Protein AF-G5GIZ6-F1 (afdb_monomer)

Sequence (344 aa):
MLSVISASVLISGCTAADKNTAPHDESGKSAYSRSNQSTQSDQSVSVSEGSSGLPESKSETGAYNKDKGTLKSLTYSNLLDTESQEEVKAALVDSGIDENAIKKFFDSVNYFNSNVDTESLVQKGFISSEKLSPEYDQIAIQQKWAEKNPDFIGCNCRITTFTLLKDLIKIKNSSSDGNSDTESDFLTFDISAVKNAPESLFDDEQMKFFKSVFDEMPTTKSMDTDVHVEAFKKEWRKRGVSFDESSKARMISVVFNSDLDDKQTLFIGHVGVLVPGKDNKLLFIEKLAFQEPYQVLKFDDKSQVAEYLMYKYDVEWDQKTAHPFIMDNDSLIEGYGIYNLNKN

InterPro domains:
  IPR025389 Domain of unknown function DUF4300 [PF14133] (75-333)

Mean predicted aligned error: 11.87 Å

Structure (mmCIF, N/CA/C/O backbone):
data_AF-G5GIZ6-F1
#
_entry.id   AF-G5GIZ6-F1
#
loop_
_atom_site.group_PDB
_atom_site.id
_atom_site.type_symbol
_atom_site.label_atom_id
_atom_site.label_alt_id
_atom_site.label_comp_id
_atom_site.label_asym_id
_atom_site.label_entity_id
_atom_site.label_seq_id
_atom_site.pdbx_PDB_ins_code
_atom_site.Cartn_x
_atom_site.Cartn_y
_atom_site.Cartn_z
_atom_site.occupancy
_atom_site.B_iso_or_equiv
_atom_site.auth_seq_id
_atom_site.auth_comp_id
_atom_site.auth_asym_id
_atom_site.auth_atom_id
_atom_site.pdbx_PDB_model_num
ATOM 1 N N . MET A 1 1 ? -15.012 29.244 -19.550 1.00 36.19 1 MET A N 1
ATOM 2 C CA . MET A 1 1 ? -14.979 28.485 -18.285 1.00 36.19 1 MET A CA 1
ATOM 3 C C . MET A 1 1 ? -13.798 27.543 -18.392 1.00 36.19 1 MET A C 1
ATOM 5 O O . MET A 1 1 ? -13.901 26.547 -19.091 1.00 36.19 1 MET A O 1
ATOM 9 N N . LEU A 1 2 ? -12.644 27.975 -17.880 1.00 25.39 2 LEU A N 1
ATOM 10 C CA . LEU A 1 2 ? -11.387 27.231 -17.955 1.00 25.39 2 LEU A CA 1
ATOM 11 C C . LEU A 1 2 ? -11.294 26.277 -16.761 1.00 25.39 2 LEU A C 1
ATOM 13 O O . LEU A 1 2 ? -11.516 26.696 -15.628 1.00 25.39 2 LEU A O 1
ATOM 17 N N . SER A 1 3 ? -10.953 25.026 -17.057 1.00 25.30 3 SER A N 1
ATOM 18 C CA . SER A 1 3 ? -10.531 24.010 -16.099 1.00 25.30 3 SER A CA 1
ATOM 19 C C . SER A 1 3 ? -9.039 24.198 -15.816 1.00 25.30 3 SER A C 1
ATOM 21 O O . SER A 1 3 ? -8.254 24.336 -16.754 1.00 25.30 3 SER A O 1
ATOM 23 N N . VAL A 1 4 ? -8.658 24.237 -14.541 1.00 27.02 4 VAL A N 1
ATOM 24 C CA . VAL A 1 4 ? -7.266 24.200 -14.079 1.00 27.02 4 VAL A CA 1
ATOM 25 C C . VAL A 1 4 ? -7.227 23.186 -12.944 1.00 27.02 4 VAL A C 1
ATOM 27 O O . VAL A 1 4 ? -7.733 23.463 -11.862 1.00 27.02 4 VAL A O 1
ATOM 30 N N . ILE A 1 5 ? -6.639 22.018 -13.189 1.00 31.88 5 ILE A N 1
ATOM 31 C CA . ILE A 1 5 ? -6.116 21.153 -12.130 1.00 31.88 5 ILE A CA 1
ATOM 32 C C . ILE A 1 5 ? -4.679 20.858 -12.540 1.00 31.88 5 ILE A C 1
ATOM 34 O O . ILE A 1 5 ? -4.414 20.059 -13.431 1.00 31.88 5 ILE A O 1
ATOM 38 N N . SER A 1 6 ? -3.770 21.626 -11.948 1.00 26.62 6 SER A N 1
ATOM 39 C CA . SER A 1 6 ? -2.334 21.412 -12.038 1.00 26.62 6 SER A CA 1
ATOM 40 C C . SER A 1 6 ? -1.971 20.343 -11.016 1.00 26.62 6 SER A C 1
ATOM 42 O O . SER A 1 6 ? -2.322 20.481 -9.844 1.00 26.62 6 SER A O 1
ATOM 44 N N . ALA A 1 7 ? -1.233 19.319 -11.438 1.00 30.75 7 ALA A N 1
ATOM 45 C CA . ALA A 1 7 ? -0.437 18.524 -10.519 1.00 30.75 7 ALA A CA 1
ATOM 46 C C . ALA A 1 7 ? 0.497 19.485 -9.764 1.00 30.75 7 ALA A C 1
ATOM 48 O O . ALA A 1 7 ? 1.236 20.262 -10.374 1.00 30.75 7 ALA A O 1
ATOM 49 N N . SER A 1 8 ? 0.401 19.511 -8.438 1.00 27.48 8 SER A N 1
ATOM 50 C CA . SER A 1 8 ? 1.327 20.238 -7.575 1.00 27.48 8 SER A CA 1
ATOM 51 C C . SER A 1 8 ? 2.031 19.228 -6.689 1.00 27.48 8 SER A C 1
ATOM 53 O O . SER A 1 8 ? 1.510 18.800 -5.664 1.00 27.48 8 SER A O 1
ATOM 55 N N . VAL A 1 9 ? 3.242 18.869 -7.109 1.00 30.84 9 VAL A N 1
ATOM 56 C CA . VAL A 1 9 ? 4.303 18.434 -6.204 1.00 30.84 9 VAL A CA 1
ATOM 57 C C . VAL A 1 9 ? 4.567 19.616 -5.268 1.00 30.84 9 VAL A C 1
ATOM 59 O O . VAL A 1 9 ? 5.043 20.666 -5.699 1.00 30.84 9 VAL A O 1
ATOM 62 N N . LEU A 1 10 ? 4.168 19.494 -4.003 1.00 28.28 10 LEU A N 1
ATOM 63 C CA . LEU A 1 10 ? 4.407 20.526 -2.998 1.00 28.28 10 LEU A CA 1
ATOM 64 C C . LEU A 1 10 ? 5.875 20.484 -2.559 1.00 28.28 10 LEU A C 1
ATOM 66 O O . LEU A 1 10 ? 6.289 19.602 -1.813 1.00 28.28 10 LEU A O 1
ATOM 70 N N . ILE A 1 11 ? 6.638 21.485 -2.998 1.00 33.31 11 ILE A N 1
ATOM 71 C CA . ILE A 1 11 ? 7.870 21.930 -2.346 1.00 33.31 11 ILE A CA 1
ATOM 72 C C . ILE A 1 11 ? 7.472 23.013 -1.339 1.00 33.31 11 ILE A C 1
ATOM 74 O O . ILE A 1 11 ? 6.945 24.057 -1.716 1.00 33.31 11 ILE A O 1
ATOM 78 N N . SER A 1 12 ? 7.737 22.779 -0.060 1.00 28.09 12 SER A N 1
ATOM 79 C CA . SER A 1 12 ? 7.710 23.789 1.002 1.00 28.09 12 SER A CA 1
ATOM 80 C C . SER A 1 12 ? 8.624 23.257 2.107 1.00 28.09 12 SER A C 1
ATOM 82 O O . SER A 1 12 ? 8.485 22.104 2.488 1.00 28.09 12 SER A O 1
ATOM 84 N N . GLY A 1 13 ? 9.623 23.935 2.654 1.00 24.00 13 GLY A N 1
ATOM 85 C CA . GLY A 1 13 ? 10.133 25.290 2.522 1.00 24.00 13 GLY A CA 1
ATOM 86 C C . GLY A 1 13 ? 11.091 25.452 3.706 1.00 24.00 13 GLY A C 1
ATOM 87 O O . GLY A 1 13 ? 10.643 25.521 4.845 1.00 24.00 13 GLY A O 1
ATOM 88 N N . CYS A 1 14 ? 12.406 25.431 3.471 1.00 23.98 14 CYS A N 1
ATOM 89 C CA . CYS A 1 14 ? 13.395 25.627 4.534 1.00 23.98 14 CYS A CA 1
ATOM 90 C C . CYS A 1 14 ? 13.482 27.113 4.897 1.00 23.98 14 CYS A C 1
ATOM 92 O O . CYS A 1 14 ? 13.891 27.939 4.082 1.00 23.98 14 CYS A O 1
ATOM 94 N N . THR A 1 15 ? 13.154 27.451 6.141 1.00 24.89 15 THR A N 1
ATOM 95 C CA . THR A 1 15 ? 13.516 28.730 6.756 1.00 24.89 15 THR A CA 1
ATOM 96 C C . THR A 1 15 ? 15.018 28.753 7.036 1.00 24.89 15 THR A C 1
ATOM 98 O O . THR A 1 15 ? 15.511 27.934 7.811 1.00 24.89 15 THR A O 1
ATOM 101 N N . ALA A 1 16 ? 15.740 29.707 6.449 1.00 26.75 16 ALA A N 1
ATOM 102 C CA . ALA A 1 16 ? 17.117 30.018 6.816 1.00 26.75 16 ALA A CA 1
ATOM 103 C C . ALA A 1 16 ? 17.205 31.441 7.377 1.00 26.75 16 ALA A C 1
ATOM 105 O O . ALA A 1 16 ? 16.563 32.370 6.892 1.00 26.75 16 ALA A O 1
ATOM 106 N N . ALA A 1 17 ? 17.986 31.545 8.445 1.00 26.50 17 ALA A N 1
ATOM 107 C CA . ALA A 1 17 ? 18.122 32.679 9.334 1.00 26.50 17 ALA A CA 1
ATOM 108 C C . ALA A 1 17 ? 18.676 33.949 8.670 1.00 26.50 17 ALA A C 1
ATOM 110 O O . ALA A 1 17 ? 19.610 33.906 7.870 1.00 26.50 17 ALA A O 1
ATOM 111 N N . ASP A 1 18 ? 18.157 35.085 9.137 1.00 24.28 18 ASP A N 1
ATOM 112 C CA . ASP A 1 18 ? 18.761 36.406 9.010 1.00 24.28 18 ASP A CA 1
ATOM 113 C C . ASP A 1 18 ? 20.205 36.417 9.523 1.00 24.28 18 ASP A C 1
ATOM 115 O O . ASP A 1 18 ? 20.472 36.026 10.664 1.00 24.28 18 ASP A O 1
ATOM 119 N N . LYS A 1 19 ? 21.114 36.972 8.710 1.00 27.00 19 LYS A N 1
ATOM 120 C CA . LYS A 1 19 ? 22.182 37.879 9.154 1.00 27.00 19 LYS A CA 1
ATOM 121 C C . LYS A 1 19 ? 22.876 38.558 7.966 1.00 27.00 19 LYS A C 1
ATOM 123 O O . LYS A 1 19 ? 23.462 37.904 7.114 1.00 27.00 19 LYS A O 1
ATOM 128 N N . ASN A 1 20 ? 22.924 39.885 8.080 1.00 25.59 20 ASN A N 1
ATOM 129 C CA . ASN A 1 20 ? 23.962 40.807 7.611 1.00 25.59 20 ASN A CA 1
ATOM 130 C C . ASN A 1 20 ? 23.937 41.388 6.179 1.00 25.59 20 ASN A C 1
ATOM 132 O O . ASN A 1 20 ? 24.385 40.790 5.211 1.00 25.59 20 ASN A O 1
ATOM 136 N N . THR A 1 21 ? 23.567 42.679 6.165 1.00 27.44 21 THR A N 1
ATOM 137 C CA . THR A 1 21 ? 24.324 43.830 5.622 1.00 27.44 21 THR A CA 1
ATOM 138 C C . THR A 1 21 ? 24.684 43.852 4.133 1.00 27.44 21 THR A C 1
ATOM 140 O O . THR A 1 21 ? 25.624 43.202 3.690 1.00 27.44 21 THR A O 1
ATOM 143 N N . ALA A 1 22 ? 24.017 44.763 3.414 1.00 25.16 22 ALA A N 1
ATOM 144 C CA . ALA A 1 22 ? 24.500 45.408 2.187 1.00 25.16 22 ALA A CA 1
ATOM 145 C C . ALA A 1 22 ? 25.825 46.182 2.447 1.00 25.16 22 ALA A C 1
ATOM 147 O O . ALA A 1 22 ? 26.101 46.496 3.612 1.00 25.16 22 ALA A O 1
ATOM 148 N N . PRO A 1 23 ? 26.634 46.525 1.417 1.00 34.78 23 PRO A N 1
ATOM 149 C CA . PRO A 1 23 ? 26.251 47.574 0.457 1.00 34.78 23 PRO A CA 1
ATOM 150 C C . PRO A 1 23 ? 26.696 47.374 -1.017 1.00 34.78 23 PRO A C 1
ATOM 152 O O . PRO A 1 23 ? 27.590 46.591 -1.309 1.00 34.78 23 PRO A O 1
ATOM 155 N N . HIS A 1 24 ? 26.026 48.137 -1.898 1.00 25.45 24 HIS A N 1
ATOM 156 C CA . HIS A 1 24 ? 26.486 48.837 -3.120 1.00 25.45 24 HIS A CA 1
ATOM 157 C C . HIS A 1 24 ? 27.660 48.266 -3.952 1.00 25.45 24 HIS A C 1
ATOM 159 O O . HIS A 1 24 ? 28.761 48.134 -3.435 1.00 25.45 24 HIS A O 1
ATOM 165 N N . ASP A 1 25 ? 27.506 48.125 -5.281 1.00 26.92 25 ASP A N 1
ATOM 166 C CA . ASP A 1 25 ? 27.729 49.247 -6.221 1.00 26.92 25 ASP A CA 1
ATOM 167 C C . ASP A 1 25 ? 27.396 48.922 -7.701 1.00 26.92 25 ASP A C 1
ATOM 169 O O . ASP A 1 25 ? 27.206 47.772 -8.093 1.00 26.92 25 ASP A O 1
ATOM 173 N N . GLU A 1 26 ? 27.292 49.991 -8.492 1.00 25.72 26 GLU A N 1
ATOM 174 C CA . GLU A 1 26 ? 26.813 50.134 -9.874 1.00 25.72 26 GLU A CA 1
ATOM 175 C C . GLU A 1 26 ? 27.686 49.546 -11.009 1.00 25.72 26 GLU A C 1
ATOM 177 O O . GLU A 1 26 ? 28.914 49.590 -10.984 1.00 25.72 26 GLU A O 1
ATOM 182 N N . SER A 1 27 ? 27.029 49.120 -12.100 1.00 27.97 27 SER A N 1
ATOM 183 C CA . SER A 1 27 ? 27.315 49.437 -13.528 1.00 27.97 27 SER A CA 1
ATOM 184 C C . SER A 1 27 ? 26.548 48.433 -14.416 1.00 27.97 27 SER A C 1
ATOM 186 O O . SER A 1 27 ? 26.490 47.253 -14.117 1.00 27.97 27 SER A O 1
ATOM 188 N N . GLY A 1 28 ? 25.861 48.749 -15.514 1.00 24.12 28 GLY A N 1
ATOM 189 C CA . GLY A 1 28 ? 25.836 49.942 -16.344 1.00 24.12 28 GLY A CA 1
ATOM 190 C C . GLY A 1 28 ? 26.072 49.577 -17.821 1.00 24.12 28 GLY A C 1
ATOM 191 O O . GLY A 1 28 ? 27.204 49.660 -18.275 1.00 24.12 28 GLY A O 1
ATOM 192 N N . LYS A 1 29 ? 24.971 49.321 -18.557 1.00 27.69 29 LYS A N 1
ATOM 193 C CA . LYS A 1 29 ? 24.740 49.512 -20.019 1.00 27.69 29 LYS A CA 1
ATOM 194 C C . LYS A 1 29 ? 25.009 48.387 -21.055 1.00 27.69 29 LYS A C 1
ATOM 196 O O . LYS A 1 29 ? 26.136 47.960 -21.247 1.00 27.69 29 LYS A O 1
ATOM 201 N N . SER A 1 30 ? 23.971 48.223 -21.909 1.00 25.66 30 SER A N 1
ATOM 202 C CA . SER A 1 30 ? 23.989 48.144 -23.399 1.00 25.66 30 SER A CA 1
ATOM 203 C C . SER A 1 30 ? 24.317 46.768 -24.030 1.00 25.66 30 SER A C 1
ATOM 205 O O . SER A 1 30 ? 25.232 46.110 -23.577 1.00 25.66 30 SER A O 1
ATOM 207 N N . ALA A 1 31 ? 23.665 46.238 -25.081 1.00 25.83 31 ALA A N 1
ATOM 208 C CA . ALA A 1 31 ? 22.852 46.820 -26.157 1.00 25.83 31 ALA A CA 1
ATOM 209 C C . ALA A 1 31 ? 21.877 45.793 -26.787 1.00 25.83 31 ALA A C 1
ATOM 211 O O . ALA A 1 31 ? 22.175 44.606 -26.878 1.00 25.83 31 ALA A O 1
ATOM 212 N N . TYR A 1 32 ? 20.769 46.296 -27.337 1.00 22.22 32 TYR A N 1
ATOM 213 C CA . TYR A 1 32 ? 19.947 45.665 -28.379 1.00 22.22 32 TYR A CA 1
ATOM 214 C C . TYR A 1 32 ? 20.576 45.906 -29.769 1.00 22.22 32 TYR A C 1
ATOM 216 O O . TYR A 1 32 ? 21.002 47.029 -30.034 1.00 22.22 32 TYR A O 1
ATOM 224 N N . SER A 1 33 ? 20.529 44.933 -30.696 1.00 25.52 33 SER A N 1
ATOM 225 C CA . SER A 1 33 ? 19.849 45.062 -32.013 1.00 25.52 33 SER A CA 1
ATOM 226 C C . SER A 1 33 ? 20.261 44.034 -33.096 1.00 25.52 33 SER A C 1
ATOM 228 O O . SER A 1 33 ? 21.429 43.863 -33.408 1.00 25.52 33 SER A O 1
ATOM 230 N N . ARG A 1 34 ? 19.208 43.462 -33.716 1.00 25.75 34 ARG A N 1
ATOM 231 C CA . ARG A 1 34 ? 18.966 43.140 -35.148 1.00 25.75 34 ARG A CA 1
ATOM 232 C C . ARG A 1 34 ? 19.935 42.234 -35.935 1.00 25.75 34 ARG A C 1
ATOM 234 O O . ARG A 1 34 ? 21.039 42.633 -36.273 1.00 25.75 34 ARG A O 1
ATOM 241 N N . SER A 1 35 ? 19.374 41.193 -36.563 1.00 26.83 35 SER A N 1
ATOM 242 C CA . SER A 1 35 ? 18.901 41.273 -37.966 1.00 26.83 35 SER A CA 1
ATOM 243 C C . SER A 1 35 ? 18.177 39.996 -38.432 1.00 26.83 35 SER A C 1
ATOM 245 O O . SER A 1 35 ? 18.582 38.882 -38.128 1.00 26.83 35 SER A O 1
ATOM 247 N N . ASN A 1 36 ? 17.082 40.207 -39.171 1.00 25.48 36 ASN A N 1
ATOM 248 C CA . ASN A 1 36 ? 16.382 39.231 -40.010 1.00 25.48 36 ASN A CA 1
ATOM 249 C C . ASN A 1 36 ? 17.088 39.128 -41.367 1.00 25.48 36 ASN A C 1
ATOM 251 O O . ASN A 1 36 ? 17.469 40.165 -41.911 1.00 25.48 36 ASN A O 1
ATOM 255 N N . GLN A 1 37 ? 17.057 37.950 -41.996 1.00 26.20 37 GLN A N 1
ATOM 256 C CA . GLN A 1 37 ? 16.795 37.874 -43.435 1.00 26.20 37 GLN A CA 1
ATOM 257 C C . GLN A 1 37 ? 16.175 36.531 -43.843 1.00 26.20 37 GLN A C 1
ATOM 259 O O . GLN A 1 37 ? 16.648 35.455 -43.496 1.00 26.20 37 GLN A O 1
ATOM 264 N N . SER A 1 38 ? 15.071 36.662 -44.570 1.00 25.34 38 SER A N 1
ATOM 265 C CA . SER A 1 38 ? 14.236 35.656 -45.220 1.00 25.34 38 SER A CA 1
ATOM 266 C C . SER A 1 38 ? 14.829 35.153 -46.536 1.00 25.34 38 SER A C 1
ATOM 268 O O . SER A 1 38 ? 15.451 35.939 -47.244 1.00 25.34 38 SER A O 1
ATOM 270 N N . THR A 1 39 ? 14.463 33.943 -46.966 1.00 25.56 39 THR A N 1
ATOM 271 C CA . THR A 1 39 ? 14.084 33.665 -48.369 1.00 25.56 39 THR A CA 1
ATOM 272 C C . THR A 1 39 ? 13.155 32.446 -48.448 1.00 25.56 39 THR A C 1
ATOM 274 O O . THR A 1 39 ? 13.439 31.396 -47.883 1.00 25.56 39 THR A O 1
ATOM 277 N N . GLN A 1 40 ? 12.018 32.631 -49.127 1.00 26.69 40 GLN A N 1
ATOM 278 C CA . GLN A 1 40 ? 11.061 31.609 -49.562 1.00 26.69 40 GLN A CA 1
ATOM 279 C C . GLN A 1 40 ? 11.472 31.036 -50.929 1.00 26.69 40 GLN A C 1
ATOM 281 O O . GLN A 1 40 ? 11.979 31.779 -51.770 1.00 26.69 40 GLN A O 1
ATOM 286 N N . SER A 1 41 ? 11.103 29.781 -51.202 1.00 25.89 41 SER A N 1
ATOM 287 C CA . SER A 1 41 ? 10.668 29.350 -52.539 1.00 25.89 41 SER A CA 1
ATOM 288 C C . SER A 1 41 ? 9.692 28.173 -52.429 1.00 25.89 41 SER A C 1
ATOM 290 O O . SER A 1 41 ? 10.034 27.136 -51.862 1.00 25.89 41 SER A O 1
ATOM 292 N N . ASP A 1 42 ? 8.492 28.368 -52.977 1.00 26.55 42 ASP A N 1
ATOM 293 C CA . ASP A 1 42 ? 7.432 27.376 -53.187 1.00 26.55 42 ASP A CA 1
ATOM 294 C C . ASP A 1 42 ? 7.853 26.239 -54.129 1.00 26.55 42 ASP A C 1
ATOM 296 O O . ASP A 1 42 ? 8.551 26.484 -55.113 1.00 26.55 42 ASP A O 1
ATOM 300 N N . GLN A 1 43 ? 7.295 25.040 -53.920 1.00 26.30 43 GLN A N 1
ATOM 301 C CA . GLN A 1 43 ? 6.648 24.277 -54.997 1.00 26.30 43 GLN A CA 1
ATOM 302 C C . GLN A 1 43 ? 5.760 23.149 -54.450 1.00 26.30 43 GLN A C 1
ATOM 304 O O . GLN A 1 43 ? 6.162 22.344 -53.615 1.00 26.30 43 GLN A O 1
ATOM 309 N N . SER A 1 44 ? 4.532 23.110 -54.961 1.00 25.36 44 SER A N 1
ATOM 310 C CA . SER A 1 44 ? 3.504 22.102 -54.736 1.00 25.36 44 SER A CA 1
ATOM 311 C C . SER A 1 44 ? 3.653 20.928 -55.710 1.00 25.36 44 SER A C 1
ATOM 313 O O . SER A 1 44 ? 3.778 21.131 -56.915 1.00 25.36 44 SER A O 1
ATOM 315 N N . VAL A 1 45 ? 3.551 19.694 -55.207 1.00 25.39 45 VAL A N 1
ATOM 316 C CA . VAL A 1 45 ? 3.233 18.500 -56.007 1.00 25.39 45 VAL A CA 1
ATOM 317 C C . VAL A 1 45 ? 2.314 17.602 -55.181 1.00 25.39 45 VAL A C 1
ATOM 319 O O . VAL A 1 45 ? 2.596 17.296 -54.027 1.00 25.39 45 VAL A O 1
ATOM 322 N N . SER A 1 46 ? 1.200 17.199 -55.786 1.00 27.72 46 SER A N 1
ATOM 323 C CA . SER A 1 46 ? 0.264 16.195 -55.284 1.00 27.72 46 SER A CA 1
ATOM 324 C C . SER A 1 46 ? 0.549 14.861 -55.972 1.00 27.72 46 SER A C 1
ATOM 326 O O . SER A 1 46 ? 0.542 14.825 -57.198 1.00 27.72 46 SER A O 1
ATOM 328 N N . VAL A 1 47 ? 0.766 13.777 -55.213 1.00 25.62 47 VAL A N 1
ATOM 329 C CA . VAL A 1 47 ? 0.557 12.385 -55.664 1.00 25.62 47 VAL A CA 1
ATOM 330 C C . VAL A 1 47 ? 0.156 11.509 -54.466 1.00 25.62 47 VAL A C 1
ATOM 332 O O . VAL A 1 47 ? 0.675 11.647 -53.363 1.00 25.62 47 VAL A O 1
ATOM 335 N N . SER A 1 48 ? -0.813 10.644 -54.743 1.00 23.50 48 SER A N 1
ATOM 336 C CA . SER A 1 48 ? -1.520 9.647 -53.940 1.00 23.50 48 SER A CA 1
ATOM 337 C C . SER A 1 48 ? -0.696 8.464 -53.406 1.00 23.50 48 SER A C 1
ATOM 339 O O . SER A 1 48 ? 0.267 8.044 -54.037 1.00 23.50 48 SER A O 1
ATOM 341 N N . GLU A 1 49 ? -1.214 7.897 -52.309 1.00 26.89 49 GLU A N 1
ATOM 342 C CA . GLU A 1 49 ? -1.253 6.484 -51.876 1.00 26.89 49 GLU A CA 1
ATOM 343 C C . GLU A 1 49 ? -0.074 5.545 -52.195 1.00 26.89 49 GLU A C 1
ATOM 345 O O . GLU A 1 49 ? 0.184 5.166 -53.334 1.00 26.89 49 GLU A O 1
ATOM 350 N N . GLY A 1 50 ? 0.534 5.026 -51.124 1.00 23.80 50 GLY A N 1
ATOM 351 C CA . GLY A 1 50 ? 1.468 3.906 -51.162 1.00 23.80 50 GLY A CA 1
ATOM 352 C C . GLY A 1 50 ? 1.683 3.331 -49.766 1.00 23.80 50 GLY A C 1
ATOM 353 O O . GLY A 1 50 ? 2.564 3.765 -49.036 1.00 23.80 50 GLY A O 1
ATOM 354 N N . SER A 1 51 ? 0.829 2.376 -49.407 1.00 30.28 51 SER A N 1
ATOM 355 C CA . SER A 1 51 ? 0.936 1.492 -48.246 1.00 30.28 51 SER A CA 1
ATOM 356 C C . SER A 1 51 ? 2.335 0.877 -48.098 1.00 30.28 51 SER A C 1
ATOM 358 O O . SER A 1 51 ? 2.832 0.226 -49.015 1.00 30.28 51 SER A O 1
ATOM 360 N N . SER A 1 52 ? 2.919 0.993 -46.907 1.00 25.36 52 SER A N 1
ATOM 361 C CA . SER A 1 52 ? 3.834 -0.021 -46.378 1.00 25.36 52 SER A CA 1
ATOM 362 C C . SER A 1 52 ? 3.675 -0.070 -44.862 1.00 25.36 52 SER A C 1
ATOM 364 O O . SER A 1 52 ? 4.378 0.613 -44.118 1.00 25.36 52 SER A O 1
ATOM 366 N N . GLY A 1 53 ? 2.683 -0.847 -44.424 1.00 26.09 53 GLY A N 1
ATOM 367 C CA . GLY A 1 53 ? 2.504 -1.200 -43.024 1.00 26.09 53 GLY A CA 1
ATOM 368 C C . GLY A 1 53 ? 3.751 -1.903 -42.497 1.00 26.09 53 GLY A C 1
ATOM 369 O O . GLY A 1 53 ? 4.141 -2.959 -42.995 1.00 26.09 53 GLY A O 1
ATOM 370 N N . LEU A 1 54 ? 4.372 -1.297 -41.491 1.00 26.45 54 LEU A N 1
ATOM 371 C CA . LEU A 1 54 ? 5.212 -2.018 -40.545 1.00 26.45 54 LEU A CA 1
ATOM 372 C C . LEU A 1 54 ? 4.275 -2.882 -39.687 1.00 26.45 54 LEU A C 1
ATOM 374 O O . LEU A 1 54 ? 3.178 -2.424 -39.360 1.00 26.45 54 LEU A O 1
ATOM 378 N N . PRO A 1 55 ? 4.641 -4.131 -39.367 1.00 27.77 55 PRO A N 1
ATOM 379 C CA . PRO A 1 55 ? 3.745 -5.015 -38.646 1.00 27.77 55 PRO A CA 1
ATOM 380 C C . PRO A 1 55 ? 3.558 -4.473 -37.228 1.00 27.77 55 PRO A C 1
ATOM 382 O O . PRO A 1 55 ? 4.522 -4.375 -36.471 1.00 27.77 55 PRO A O 1
ATOM 385 N N . GLU A 1 56 ? 2.319 -4.130 -36.876 1.00 31.98 56 GLU A N 1
ATOM 386 C CA . GLU A 1 56 ? 1.900 -3.996 -35.484 1.00 31.98 56 GLU A CA 1
ATOM 387 C C . GLU A 1 56 ? 2.185 -5.328 -34.784 1.00 31.98 56 GLU A C 1
ATOM 389 O O . GLU A 1 56 ? 1.513 -6.340 -35.015 1.00 31.98 56 GLU A O 1
ATOM 394 N N . SER A 1 57 ? 3.216 -5.345 -33.942 1.00 30.16 57 SER A N 1
ATOM 395 C CA . SER A 1 57 ? 3.356 -6.374 -32.925 1.00 30.16 57 SER A CA 1
ATOM 396 C C . SER A 1 57 ? 2.177 -6.217 -31.974 1.00 30.16 57 SER A C 1
ATOM 398 O O . SER A 1 57 ? 2.086 -5.233 -31.243 1.00 30.16 57 SER A O 1
ATOM 400 N N . LYS A 1 58 ? 1.246 -7.170 -32.011 1.00 32.97 58 LYS A N 1
ATOM 401 C CA . LYS A 1 58 ? 0.204 -7.294 -30.993 1.00 32.97 58 LYS A CA 1
ATOM 402 C C . LYS A 1 58 ? 0.890 -7.458 -29.635 1.00 32.97 58 LYS A C 1
ATOM 404 O O . LYS A 1 58 ? 1.541 -8.479 -29.431 1.00 32.97 58 LYS A O 1
ATOM 409 N N . SER A 1 59 ? 0.764 -6.466 -28.754 1.00 38.84 59 SER A N 1
ATOM 410 C CA . SER A 1 59 ? 1.125 -6.633 -27.346 1.00 38.84 59 SER A CA 1
ATOM 411 C C . SER A 1 59 ? 0.108 -7.568 -26.693 1.00 38.84 59 SER A C 1
ATOM 413 O O . SER A 1 59 ? -1.095 -7.500 -26.971 1.00 38.84 59 SER A O 1
ATOM 415 N N . GLU A 1 60 ? 0.594 -8.499 -25.879 1.00 47.06 60 GLU A N 1
ATOM 416 C CA . GLU A 1 60 ? -0.244 -9.504 -25.223 1.00 47.06 60 GLU A CA 1
ATOM 417 C C . GLU A 1 60 ? -0.768 -9.027 -23.854 1.00 47.06 60 GLU A C 1
ATOM 419 O O . GLU A 1 60 ? -1.629 -9.698 -23.290 1.00 47.06 60 GLU A O 1
ATOM 424 N N . THR A 1 61 ? -0.374 -7.847 -23.345 1.00 48.72 61 THR A N 1
ATOM 425 C CA . THR A 1 61 ? -0.849 -7.342 -22.031 1.00 48.72 61 THR A CA 1
ATOM 426 C C . THR A 1 61 ? -1.613 -6.015 -22.044 1.00 48.72 61 THR A C 1
ATOM 428 O O . THR A 1 61 ? -1.968 -5.498 -20.988 1.00 48.72 61 THR A O 1
ATOM 431 N N . GLY A 1 62 ? -1.979 -5.486 -23.213 1.00 50.12 62 GLY A N 1
ATOM 432 C CA . GLY A 1 62 ? -2.674 -4.199 -23.328 1.00 50.12 62 GLY A CA 1
ATOM 433 C C . GLY A 1 62 ? -3.987 -4.251 -24.101 1.00 50.12 62 GLY A C 1
ATOM 434 O O . GLY A 1 62 ? -4.236 -3.373 -24.924 1.00 50.12 62 GLY A O 1
ATOM 435 N N . ALA A 1 63 ? -4.841 -5.263 -23.905 1.00 53.16 63 ALA A N 1
ATOM 436 C CA . ALA A 1 63 ? -6.173 -5.221 -24.507 1.00 53.16 63 ALA A CA 1
ATOM 437 C C . ALA A 1 63 ? -6.994 -4.112 -23.826 1.00 53.16 63 ALA A C 1
ATOM 439 O O . ALA A 1 63 ? -7.535 -4.325 -22.743 1.00 53.16 63 ALA A O 1
ATOM 440 N N . TYR A 1 64 ? -7.070 -2.937 -24.463 1.00 51.31 64 TYR A N 1
ATOM 441 C CA . TYR A 1 64 ? -7.941 -1.819 -24.086 1.00 51.31 64 TYR A CA 1
ATOM 442 C C . TYR A 1 64 ? -9.357 -2.355 -23.823 1.00 51.31 64 TYR A C 1
ATOM 444 O O . TYR A 1 64 ? -10.112 -2.646 -24.754 1.00 51.31 64 TYR A O 1
ATOM 452 N N . ASN A 1 65 ? -9.717 -2.552 -22.553 1.00 54.84 65 ASN A N 1
ATOM 453 C CA . ASN A 1 65 ? -10.944 -3.248 -22.172 1.00 54.84 65 ASN A CA 1
ATOM 454 C C . ASN A 1 65 ? -11.990 -2.221 -21.770 1.00 54.84 65 ASN A C 1
ATOM 456 O O . ASN A 1 65 ? -12.379 -2.078 -20.613 1.00 54.84 65 ASN A O 1
ATOM 460 N N . LYS A 1 66 ? -12.442 -1.486 -22.786 1.00 48.84 66 LYS A N 1
ATOM 461 C CA . LYS A 1 66 ? -13.385 -0.374 -22.652 1.00 48.84 66 LYS A CA 1
ATOM 462 C C . LYS A 1 66 ? -14.712 -0.767 -21.982 1.00 48.84 66 LYS A C 1
ATOM 464 O O . LYS A 1 66 ? -15.360 0.109 -21.424 1.00 48.84 66 LYS A O 1
ATOM 469 N N . ASP A 1 67 ? -15.064 -2.058 -21.989 1.00 53.44 67 ASP A N 1
ATOM 470 C CA . ASP A 1 67 ? -16.390 -2.562 -21.604 1.00 53.44 67 ASP A CA 1
ATOM 471 C C . ASP A 1 6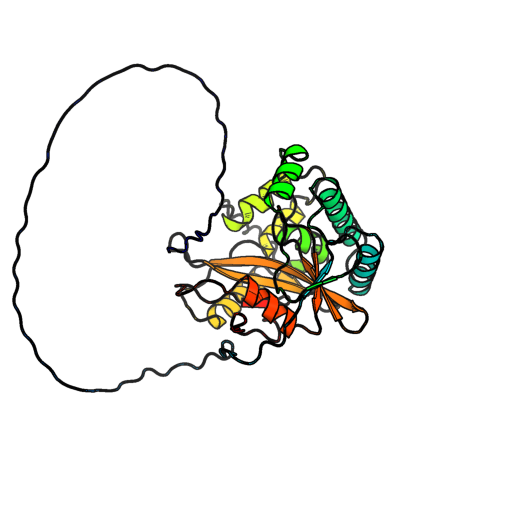7 ? -16.375 -3.649 -20.500 1.00 53.44 67 ASP A C 1
ATOM 473 O O . ASP A 1 67 ? -17.383 -4.326 -20.306 1.00 53.44 67 ASP A O 1
ATOM 477 N N . LYS A 1 68 ? -15.260 -3.858 -19.773 1.00 60.34 68 LYS A N 1
ATOM 478 C CA . LYS A 1 68 ? -15.151 -4.949 -18.772 1.00 60.34 68 LYS A CA 1
ATOM 479 C C . LYS A 1 68 ? -15.104 -4.542 -17.300 1.00 60.34 68 LYS A C 1
ATOM 481 O O . LYS A 1 68 ? -15.138 -5.436 -16.465 1.00 60.34 68 LYS A O 1
ATOM 486 N N . GLY A 1 69 ? -15.060 -3.251 -16.976 1.00 70.50 69 GLY A N 1
ATOM 487 C CA . GLY A 1 69 ? -14.995 -2.809 -15.581 1.00 70.50 69 GLY A CA 1
ATOM 488 C C . GLY A 1 69 ? -16.225 -3.244 -14.771 1.00 70.50 69 GLY A C 1
ATOM 489 O O . GLY A 1 69 ? -17.343 -2.773 -15.028 1.00 70.50 69 GLY A O 1
ATOM 490 N N . THR A 1 70 ? -16.026 -4.140 -13.809 1.00 83.31 70 THR A N 1
ATOM 491 C CA . THR A 1 70 ? -17.060 -4.678 -12.915 1.00 83.31 70 THR A CA 1
ATOM 492 C C . THR A 1 70 ? -17.234 -3.859 -11.638 1.00 83.31 70 THR A C 1
ATOM 494 O O . THR A 1 70 ? -18.302 -3.913 -11.027 1.00 83.31 70 THR A O 1
ATOM 497 N N . LEU A 1 71 ? -16.237 -3.061 -11.253 1.00 90.31 71 LEU A N 1
ATOM 498 C CA . LEU A 1 71 ? -16.244 -2.267 -10.035 1.00 90.31 71 LEU A CA 1
ATOM 499 C C . LEU A 1 71 ? -17.224 -1.091 -10.158 1.00 90.31 71 LEU A C 1
ATOM 501 O O . LEU A 1 71 ? -17.051 -0.188 -10.978 1.00 90.31 71 LEU A O 1
ATOM 505 N N . LYS A 1 72 ? -18.282 -1.110 -9.338 1.00 89.81 72 LYS A N 1
ATOM 506 C CA . LYS A 1 72 ? -19.329 -0.063 -9.295 1.00 89.81 72 LYS A CA 1
ATOM 507 C C . LYS A 1 72 ? -19.405 0.688 -7.972 1.00 89.81 72 LYS A C 1
ATOM 509 O O . LYS A 1 72 ? -20.011 1.749 -7.905 1.00 89.81 72 LYS A O 1
ATOM 514 N N . SER A 1 73 ? -18.816 0.130 -6.926 1.00 93.88 73 SER A N 1
ATOM 515 C CA . SER A 1 73 ? -18.842 0.691 -5.583 1.00 93.88 73 SER A CA 1
ATOM 516 C C . SER A 1 73 ? -17.618 0.233 -4.812 1.00 93.88 73 SER A C 1
ATOM 518 O O . SER A 1 73 ? -17.132 -0.875 -5.039 1.00 93.88 73 SER A O 1
ATOM 520 N N . LEU A 1 74 ? -17.184 1.033 -3.848 1.00 95.38 74 LEU A N 1
ATOM 521 C CA . LEU A 1 74 ? -16.166 0.654 -2.879 1.00 95.38 74 LEU A CA 1
ATOM 522 C C . LEU A 1 74 ? -16.795 0.368 -1.529 1.00 95.38 74 LEU A C 1
ATOM 524 O O . LEU A 1 74 ? -17.638 1.127 -1.061 1.00 95.38 74 LEU A O 1
ATOM 528 N N . THR A 1 75 ? -16.333 -0.696 -0.879 1.00 97.75 75 THR A N 1
ATOM 529 C CA . THR A 1 75 ? -16.584 -0.926 0.543 1.00 97.75 75 THR A CA 1
ATOM 530 C C . THR A 1 75 ? -15.285 -0.736 1.301 1.00 97.75 75 THR A C 1
ATOM 532 O O . THR A 1 75 ? -14.315 -1.430 1.008 1.00 97.75 75 THR A O 1
ATOM 535 N N . TYR A 1 76 ? -15.247 0.200 2.248 1.00 98.00 76 TYR A N 1
ATOM 536 C CA . TYR A 1 76 ? -14.007 0.590 2.916 1.00 98.00 76 TYR A CA 1
ATOM 537 C C . TYR A 1 76 ? -14.205 1.000 4.379 1.00 98.00 76 TYR A C 1
ATOM 539 O O . TYR A 1 76 ? -15.311 1.324 4.816 1.00 98.00 76 TYR A O 1
ATOM 547 N N . SER A 1 77 ? -13.111 0.962 5.136 1.00 98.25 77 SER A N 1
ATOM 548 C CA . SER A 1 77 ? -13.014 1.404 6.529 1.00 98.25 77 SER A CA 1
ATOM 549 C C . SER A 1 77 ? -11.750 2.231 6.737 1.00 98.25 77 SER A C 1
ATOM 551 O O . SER A 1 77 ? -10.742 1.973 6.081 1.00 98.25 77 SER A O 1
ATOM 553 N N . ASN A 1 78 ? -11.787 3.173 7.685 1.00 98.12 78 ASN A N 1
ATOM 554 C CA . ASN A 1 78 ? -10.619 3.931 8.143 1.00 98.12 78 ASN A CA 1
ATOM 555 C C . ASN A 1 78 ? -10.033 3.423 9.471 1.00 98.12 78 ASN A C 1
ATOM 557 O O . ASN A 1 78 ? -9.136 4.053 10.030 1.00 98.12 78 ASN A O 1
ATOM 561 N N . LEU A 1 79 ? -10.509 2.272 9.966 1.00 98.38 79 LEU A N 1
ATOM 562 C CA . LEU A 1 79 ? -9.976 1.614 11.164 1.00 98.38 79 LEU A CA 1
ATOM 563 C C . LEU A 1 79 ? -10.058 2.475 12.437 1.00 98.38 79 LEU A C 1
ATOM 565 O O . LEU A 1 79 ? -9.174 2.411 13.292 1.00 98.38 79 LEU A O 1
ATOM 569 N N . LEU A 1 80 ? -11.099 3.302 12.569 1.00 97.69 80 LEU A N 1
ATOM 570 C CA . LEU A 1 80 ? -11.315 4.124 13.770 1.00 97.69 80 LEU A CA 1
ATOM 571 C C . LEU A 1 80 ? -11.834 3.300 14.949 1.00 97.69 80 LEU A C 1
ATOM 573 O O . LEU A 1 80 ? -11.583 3.641 16.102 1.00 97.69 80 LEU A O 1
ATOM 577 N N . ASP A 1 81 ? -12.568 2.231 14.663 1.00 98.31 81 ASP A N 1
ATOM 578 C CA . ASP A 1 81 ? -13.238 1.412 15.657 1.00 98.31 81 ASP A CA 1
ATOM 579 C C . ASP A 1 81 ? -12.570 0.046 15.839 1.00 98.31 81 ASP A C 1
ATOM 581 O O . ASP A 1 81 ? -11.927 -0.502 14.945 1.00 98.31 81 ASP A O 1
ATOM 585 N N . THR A 1 82 ? -12.770 -0.541 17.016 1.00 98.06 82 THR A N 1
ATOM 586 C CA . THR A 1 82 ? -12.208 -1.849 17.361 1.00 98.06 82 THR A CA 1
ATOM 587 C C . THR A 1 82 ? -12.740 -2.981 16.481 1.00 98.06 82 THR A C 1
ATOM 589 O O . THR A 1 82 ? -11.988 -3.897 16.177 1.00 98.06 82 THR A O 1
ATOM 592 N N . GLU A 1 83 ? -14.000 -2.929 16.039 1.00 97.88 83 GLU A N 1
ATOM 593 C CA . GLU A 1 83 ? -14.619 -4.009 15.258 1.00 97.88 83 GLU A CA 1
ATOM 594 C C . GLU A 1 83 ? -13.950 -4.152 13.880 1.00 97.88 83 GLU A C 1
ATOM 596 O O . GLU A 1 83 ? -13.567 -5.260 13.492 1.00 97.88 83 GLU A O 1
ATOM 601 N N . SER A 1 84 ? -13.716 -3.042 13.171 1.00 98.38 84 SER A N 1
ATOM 602 C CA . SER A 1 84 ? -12.966 -3.062 11.907 1.00 98.38 84 SER A CA 1
ATOM 603 C C . SER A 1 84 ? -11.498 -3.460 12.101 1.00 98.38 84 SER A C 1
ATOM 605 O O . SER A 1 84 ? -10.971 -4.255 11.316 1.00 98.38 84 SER A O 1
ATOM 607 N N . GLN A 1 85 ? -10.842 -2.986 13.167 1.00 98.69 85 GLN A N 1
ATOM 608 C CA . GLN A 1 85 ? -9.467 -3.387 13.484 1.00 98.69 85 GLN A CA 1
ATOM 609 C C . GLN A 1 85 ? -9.349 -4.887 13.789 1.00 98.69 85 GLN A C 1
ATOM 611 O O . GLN A 1 85 ? -8.416 -5.531 13.314 1.00 98.69 85 GLN A O 1
ATOM 616 N N . GLU A 1 86 ? -10.288 -5.471 14.536 1.00 98.62 86 GLU A N 1
ATOM 617 C CA . GLU A 1 86 ? -10.300 -6.904 14.850 1.00 98.62 86 GLU A CA 1
ATOM 618 C C . GLU A 1 86 ? -10.515 -7.771 13.603 1.00 98.62 86 GLU A C 1
ATOM 620 O O . GLU A 1 86 ? -9.843 -8.795 13.452 1.00 98.62 86 GLU A O 1
ATOM 625 N N . GLU A 1 87 ? -11.394 -7.357 12.681 1.00 98.50 87 GLU A N 1
ATOM 626 C CA . GLU A 1 87 ? -11.583 -8.053 11.402 1.00 98.50 87 GLU A CA 1
ATOM 627 C C . GLU A 1 87 ? -10.283 -8.085 10.588 1.00 98.50 87 GLU A C 1
ATOM 629 O O . GLU A 1 87 ? -9.864 -9.147 10.118 1.00 98.50 87 GLU A O 1
ATOM 634 N N . VAL A 1 88 ? -9.619 -6.935 10.460 1.00 98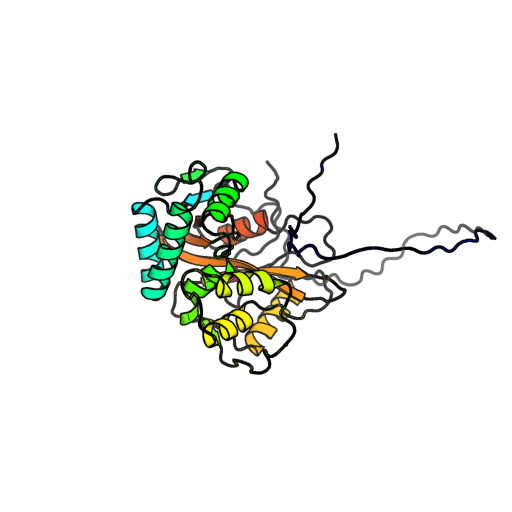.75 88 VAL A N 1
ATOM 635 C CA . VAL A 1 88 ? -8.371 -6.814 9.697 1.00 98.75 88 VAL A CA 1
ATOM 636 C C . VAL A 1 88 ? -7.235 -7.560 10.387 1.00 98.75 88 VAL A C 1
ATOM 638 O O . VAL A 1 88 ? -6.482 -8.272 9.728 1.00 98.75 88 VAL A O 1
ATOM 641 N N . LYS A 1 89 ? -7.139 -7.478 11.718 1.00 98.81 89 LYS A N 1
ATOM 642 C CA . LYS A 1 89 ? -6.144 -8.214 12.503 1.00 98.81 89 LYS A CA 1
ATOM 643 C C . LYS A 1 89 ? -6.244 -9.717 12.260 1.00 98.81 89 LYS A C 1
ATOM 645 O O . LYS A 1 89 ? -5.217 -10.348 12.027 1.00 98.81 89 LYS A O 1
ATOM 650 N N . ALA A 1 90 ? -7.455 -10.275 12.288 1.00 98.56 90 ALA A N 1
ATOM 651 C CA . ALA A 1 90 ? -7.670 -11.694 12.025 1.00 98.56 90 ALA A CA 1
ATOM 652 C C . ALA A 1 90 ? -7.186 -12.090 10.619 1.00 98.56 90 ALA A C 1
ATOM 654 O O . ALA A 1 90 ? -6.440 -13.054 10.482 1.00 98.56 90 ALA A O 1
ATOM 655 N N . ALA A 1 91 ? -7.518 -11.300 9.593 1.00 98.69 91 ALA A N 1
ATOM 656 C CA . ALA A 1 91 ? -7.085 -11.561 8.219 1.00 98.69 91 ALA A CA 1
ATOM 657 C C . ALA A 1 91 ? -5.554 -11.503 8.037 1.00 98.69 91 ALA A C 1
ATOM 659 O O . ALA A 1 91 ? -4.982 -12.316 7.306 1.00 98.69 91 ALA A O 1
ATOM 660 N N . LEU A 1 92 ? -4.876 -10.567 8.714 1.00 98.75 92 LEU A N 1
ATOM 661 C CA . LEU A 1 92 ? -3.412 -10.462 8.689 1.00 98.75 92 LEU A CA 1
ATOM 662 C C . LEU A 1 92 ? -2.751 -11.678 9.366 1.00 98.75 92 LEU A C 1
ATOM 664 O O . LEU A 1 92 ? -1.824 -12.257 8.795 1.00 98.75 92 LEU A O 1
ATOM 668 N N . VAL A 1 93 ? -3.259 -12.107 10.531 1.00 98.25 93 VAL A N 1
ATOM 669 C CA . VAL A 1 93 ? -2.782 -13.315 11.239 1.00 98.25 93 VAL A CA 1
ATOM 670 C C . VAL A 1 93 ? -2.975 -14.564 10.376 1.00 98.25 93 VAL A C 1
ATOM 672 O O . VAL A 1 93 ? -2.029 -15.319 10.162 1.00 98.25 93 VAL A O 1
ATOM 675 N N . ASP A 1 94 ? -4.168 -14.753 9.809 1.00 97.88 94 ASP A N 1
ATOM 676 C CA . ASP A 1 94 ? -4.505 -15.912 8.966 1.00 97.88 94 ASP A CA 1
ATOM 677 C C . ASP A 1 94 ? -3.707 -15.963 7.650 1.00 97.88 94 ASP A C 1
ATOM 679 O O . ASP A 1 94 ? -3.646 -17.004 6.980 1.00 97.88 94 ASP A O 1
ATOM 683 N N . SER A 1 95 ? -3.093 -14.838 7.278 1.00 97.94 95 SER A N 1
ATOM 684 C CA . SER A 1 95 ? -2.201 -14.714 6.125 1.00 97.94 95 SER A CA 1
ATOM 685 C C . SER A 1 95 ? -0.729 -14.945 6.470 1.00 97.94 95 SER A C 1
ATOM 687 O O . SER A 1 95 ? 0.109 -14.935 5.569 1.00 97.94 95 SER A O 1
ATOM 689 N N . GLY A 1 96 ? -0.408 -15.207 7.740 1.00 96.62 96 GLY A N 1
ATOM 690 C CA . GLY A 1 96 ? 0.946 -15.511 8.200 1.00 96.62 96 GLY A CA 1
ATOM 691 C C . GLY A 1 96 ? 1.828 -14.282 8.410 1.00 96.62 96 GLY A C 1
ATOM 692 O O . GLY A 1 96 ? 3.049 -14.410 8.374 1.00 96.62 96 GLY A O 1
ATOM 693 N N . ILE A 1 97 ? 1.239 -13.097 8.598 1.00 98.19 97 ILE A N 1
ATOM 694 C CA . ILE A 1 97 ? 1.998 -11.891 8.948 1.00 98.19 97 ILE A CA 1
ATOM 695 C C . ILE A 1 97 ? 2.403 -11.957 10.428 1.00 98.19 97 ILE A C 1
ATOM 697 O O . ILE A 1 97 ? 1.602 -12.340 11.280 1.00 98.19 97 ILE A O 1
ATOM 701 N N . ASP A 1 98 ? 3.647 -11.570 10.726 1.00 97.44 98 ASP A N 1
ATOM 702 C CA . ASP A 1 98 ? 4.207 -11.574 12.081 1.00 97.44 98 ASP A CA 1
ATOM 703 C C . ASP A 1 98 ? 3.383 -10.717 13.059 1.00 97.44 98 ASP A C 1
ATOM 705 O O . ASP A 1 98 ? 2.979 -9.592 12.753 1.00 97.44 98 ASP A O 1
ATOM 709 N N . GLU A 1 99 ? 3.165 -11.221 14.275 1.00 97.56 99 GLU A N 1
ATOM 710 C CA . GLU A 1 99 ? 2.347 -10.531 15.278 1.00 97.56 99 GLU A CA 1
ATOM 711 C C . GLU A 1 99 ? 2.912 -9.156 15.667 1.00 97.56 99 GLU A C 1
ATOM 713 O O . GLU A 1 99 ? 2.138 -8.228 15.920 1.00 97.56 99 GLU A O 1
ATOM 718 N N . ASN A 1 100 ? 4.241 -8.979 15.681 1.00 97.00 100 ASN A N 1
ATOM 719 C CA . ASN A 1 100 ? 4.843 -7.678 15.972 1.00 97.00 100 ASN A CA 1
ATOM 720 C C . ASN A 1 100 ? 4.661 -6.709 14.803 1.00 97.00 100 ASN A C 1
ATOM 722 O O . ASN A 1 100 ? 4.433 -5.522 15.038 1.00 97.00 100 ASN A O 1
ATOM 726 N N . ALA A 1 101 ? 4.729 -7.190 13.558 1.00 97.62 101 ALA A N 1
ATOM 727 C CA . ALA A 1 101 ? 4.418 -6.385 12.376 1.00 97.62 101 ALA A CA 1
ATOM 728 C C . ALA A 1 101 ? 2.958 -5.899 12.404 1.00 97.62 101 ALA A C 1
ATOM 730 O O . ALA A 1 101 ? 2.696 -4.707 12.223 1.00 97.62 101 ALA A O 1
ATOM 731 N N . ILE A 1 102 ? 2.019 -6.792 12.735 1.00 98.56 102 ILE A N 1
ATOM 732 C CA . ILE A 1 102 ? 0.598 -6.457 12.916 1.00 98.56 102 ILE A CA 1
ATOM 733 C C . ILE A 1 102 ? 0.420 -5.436 14.041 1.00 98.56 102 ILE A C 1
ATOM 735 O O . ILE A 1 102 ? -0.306 -4.454 13.878 1.00 98.56 102 ILE A O 1
ATOM 739 N N . LYS A 1 103 ? 1.095 -5.631 15.181 1.00 97.88 103 LYS A N 1
ATOM 740 C CA . LYS A 1 103 ? 1.043 -4.686 16.300 1.00 97.88 103 LYS A CA 1
ATOM 741 C C . LYS A 1 103 ? 1.529 -3.296 15.877 1.00 97.88 103 LYS A C 1
ATOM 743 O O . LYS A 1 103 ? 0.801 -2.331 16.077 1.00 97.88 103 LYS A O 1
ATOM 748 N N . LYS A 1 104 ? 2.704 -3.197 15.244 1.00 96.88 104 LYS A N 1
ATOM 749 C CA . LYS A 1 104 ? 3.266 -1.924 14.754 1.00 96.88 104 LYS A CA 1
ATOM 750 C C . LYS A 1 104 ? 2.339 -1.218 13.762 1.00 96.88 104 LYS A C 1
ATOM 752 O O . LYS A 1 104 ? 2.212 0.006 13.802 1.00 96.88 104 LYS A O 1
ATOM 757 N N . PHE A 1 105 ? 1.678 -1.979 12.889 1.00 98.00 105 PHE A N 1
ATOM 758 C CA . PHE A 1 105 ? 0.673 -1.440 11.976 1.00 98.00 105 PHE A CA 1
ATOM 759 C C . PHE A 1 105 ? -0.486 -0.783 12.737 1.00 98.00 105 PHE A C 1
ATOM 761 O O . PHE A 1 105 ? -0.765 0.393 12.509 1.00 98.00 105 PHE A O 1
ATOM 768 N N . PHE A 1 106 ? -1.118 -1.487 13.681 1.00 98.25 106 PHE A N 1
ATOM 769 C CA . PHE A 1 106 ? -2.232 -0.916 14.446 1.00 98.25 106 PHE A CA 1
ATOM 770 C C . PHE A 1 106 ? -1.804 0.205 15.395 1.00 98.25 106 PHE A C 1
ATOM 772 O O . PHE A 1 106 ? -2.556 1.161 15.570 1.00 98.25 106 PHE A O 1
ATOM 779 N N . ASP A 1 107 ? -0.596 0.150 15.957 1.00 96.81 107 ASP A N 1
ATOM 780 C CA . ASP A 1 107 ? -0.029 1.272 16.710 1.00 96.81 107 ASP A CA 1
ATOM 781 C C . ASP A 1 107 ? 0.062 2.521 15.813 1.00 96.81 107 ASP A C 1
ATOM 783 O O . ASP A 1 107 ? -0.363 3.602 16.217 1.00 96.81 107 ASP A O 1
ATOM 787 N N . SER A 1 108 ? 0.505 2.366 14.559 1.00 96.31 108 SER A N 1
ATOM 788 C CA . SER A 1 108 ? 0.582 3.464 13.582 1.00 96.31 108 SER A CA 1
ATOM 789 C C . SER A 1 108 ? -0.797 3.990 13.160 1.00 96.31 108 SER A C 1
ATOM 791 O O . SER A 1 108 ? -0.972 5.202 13.022 1.00 96.31 108 SER A O 1
ATOM 793 N N . VAL A 1 109 ? -1.786 3.104 12.986 1.00 97.50 109 VAL A N 1
ATOM 794 C CA . VAL A 1 109 ? -3.191 3.469 12.715 1.00 97.50 109 VAL A CA 1
ATOM 795 C C . VAL A 1 109 ? -3.761 4.294 13.868 1.00 97.50 109 VAL A C 1
ATOM 797 O O . VAL A 1 109 ? -4.284 5.387 13.658 1.00 97.50 109 VAL A O 1
ATOM 800 N N . ASN A 1 110 ? -3.619 3.800 15.099 1.00 97.19 110 ASN A N 1
ATOM 801 C CA . ASN A 1 110 ? -4.146 4.452 16.296 1.00 97.19 110 ASN A CA 1
ATOM 802 C C . ASN A 1 110 ? -3.443 5.781 16.573 1.00 97.19 110 ASN A C 1
ATOM 804 O O . ASN A 1 110 ? -4.095 6.760 16.949 1.00 97.19 110 ASN A O 1
ATOM 808 N N . TYR A 1 111 ? -2.130 5.836 16.345 1.00 95.75 111 TYR A N 1
ATOM 809 C CA . TYR A 1 111 ? -1.361 7.067 16.439 1.00 95.75 111 TYR A CA 1
ATOM 810 C C . TYR A 1 111 ? -1.856 8.098 15.426 1.00 95.75 111 TYR A C 1
ATOM 812 O O . TYR A 1 111 ? -2.119 9.235 15.808 1.00 95.75 111 TYR A O 1
ATOM 820 N N . PHE A 1 112 ? -2.070 7.710 14.167 1.00 96.44 112 PHE A N 1
ATOM 821 C CA . PHE A 1 112 ? -2.643 8.605 13.162 1.00 96.44 112 PHE A CA 1
ATOM 822 C C . PHE A 1 112 ? -4.024 9.117 13.564 1.00 96.44 112 PHE A C 1
ATOM 824 O O . PHE A 1 112 ? -4.201 10.323 13.722 1.00 96.44 112 PHE A O 1
ATOM 831 N N . ASN A 1 113 ? -4.967 8.215 13.838 1.00 96.25 113 ASN A N 1
ATOM 832 C CA . ASN A 1 113 ? -6.353 8.569 14.155 1.00 96.25 113 ASN A CA 1
ATOM 833 C C . ASN A 1 113 ? -6.475 9.447 15.416 1.00 96.25 113 ASN A C 1
ATOM 835 O O . ASN A 1 113 ? -7.355 10.299 15.489 1.00 96.25 113 ASN A O 1
ATOM 839 N N . SER A 1 114 ? -5.565 9.312 16.388 1.00 95.81 114 SER A N 1
ATOM 840 C CA . SER A 1 114 ? -5.540 10.160 17.596 1.00 95.81 114 SER A CA 1
ATOM 841 C C . SER A 1 114 ? -4.935 11.555 17.362 1.00 95.81 114 SER A C 1
ATOM 843 O O . SER A 1 114 ? -5.069 12.458 18.199 1.00 95.81 114 SER A O 1
ATOM 845 N N . ASN A 1 115 ? -4.239 11.750 16.239 1.00 95.62 115 ASN A N 1
ATOM 846 C CA . ASN A 1 115 ? -3.479 12.961 15.938 1.00 95.62 115 ASN A CA 1
ATOM 847 C C . ASN A 1 115 ? -4.043 13.796 14.780 1.00 95.62 115 ASN A C 1
ATOM 849 O O . ASN A 1 115 ? -3.507 14.867 14.514 1.00 95.62 115 ASN A O 1
ATOM 853 N N . VAL A 1 116 ? -5.147 13.381 14.160 1.00 96.12 116 VAL A N 1
ATOM 854 C CA . VAL A 1 116 ? -5.770 14.098 13.037 1.00 96.12 116 VAL A CA 1
ATOM 855 C C . VAL A 1 116 ? -7.205 14.523 13.332 1.00 96.12 116 VAL A C 1
ATOM 857 O O . VAL A 1 116 ? -7.787 14.131 14.345 1.00 96.12 116 VAL A O 1
ATOM 860 N N . ASP A 1 117 ? -7.772 15.337 12.443 1.00 94.81 117 ASP A N 1
ATOM 861 C CA . ASP A 1 117 ? -9.222 15.480 12.363 1.00 94.81 117 ASP A CA 1
ATOM 862 C C . ASP A 1 117 ? -9.834 14.185 11.811 1.00 94.81 117 ASP A C 1
ATOM 864 O O . ASP A 1 117 ? -9.348 13.629 10.826 1.00 94.81 117 ASP A O 1
ATOM 868 N N . THR A 1 118 ? -10.874 13.682 12.470 1.00 95.69 118 THR A N 1
ATOM 869 C CA . THR A 1 118 ? -11.502 12.399 12.131 1.00 95.69 118 THR A CA 1
ATOM 870 C C . THR A 1 118 ? -12.926 12.557 11.607 1.00 95.69 118 THR A C 1
ATOM 872 O O . THR A 1 118 ? -13.546 11.549 11.283 1.00 95.69 118 THR A O 1
ATOM 875 N N . GLU A 1 119 ? -13.460 13.779 11.482 1.00 95.25 119 GLU A N 1
ATOM 876 C CA . GLU A 1 119 ? -14.870 14.011 11.133 1.00 95.25 119 GLU A CA 1
ATOM 877 C C . GLU A 1 119 ? -15.230 13.453 9.750 1.00 95.25 119 GLU A C 1
ATOM 879 O O . GLU A 1 119 ? -16.317 12.908 9.559 1.00 95.25 119 GLU A O 1
ATOM 884 N N . SER A 1 120 ? -14.296 13.532 8.797 1.00 94.62 120 SER A N 1
ATOM 885 C CA . SER A 1 120 ? -14.469 12.997 7.437 1.00 94.62 120 SER A CA 1
ATOM 886 C C . SER A 1 120 ? -14.182 11.493 7.303 1.00 94.62 120 SER A C 1
ATOM 888 O O .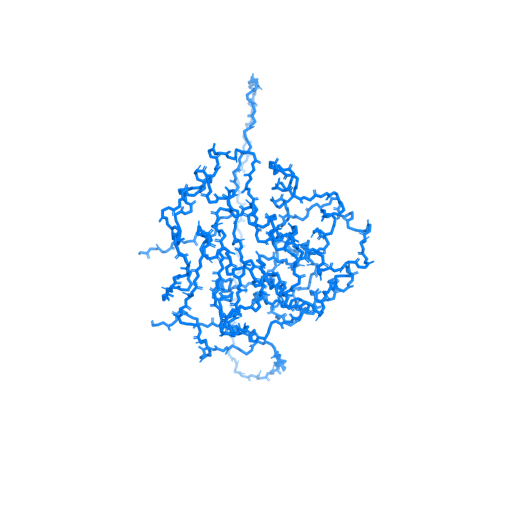 SER A 1 120 ? -14.356 10.930 6.222 1.00 94.62 120 SER A O 1
ATOM 890 N N . LEU A 1 121 ? -13.750 10.821 8.377 1.00 96.62 121 LEU A N 1
ATOM 891 C CA . LEU A 1 121 ? -13.389 9.402 8.351 1.00 96.62 121 LEU A CA 1
ATOM 892 C C . LEU A 1 121 ? -14.580 8.496 8.669 1.00 96.62 121 LEU A C 1
ATOM 894 O O . LEU A 1 121 ? -15.539 8.879 9.345 1.00 96.62 121 LEU A O 1
ATOM 898 N N . VAL A 1 122 ? -14.496 7.244 8.217 1.00 97.31 122 VAL A N 1
ATOM 899 C CA . VAL A 1 122 ? -15.474 6.209 8.567 1.00 97.31 122 VAL A CA 1
ATOM 900 C C . VAL A 1 122 ? -15.397 5.915 10.063 1.00 97.31 122 VAL A C 1
ATOM 902 O O . VAL A 1 122 ? -14.416 5.352 10.539 1.00 97.31 122 VAL A O 1
ATOM 905 N N . GLN A 1 123 ? -16.455 6.278 10.791 1.00 97.25 123 GLN A N 1
ATOM 906 C CA . GLN A 1 123 ? -16.488 6.208 12.256 1.00 97.25 123 GLN A CA 1
ATOM 907 C C . GLN A 1 123 ? -16.585 4.783 12.808 1.00 97.25 123 GLN A C 1
ATOM 909 O O . GLN A 1 123 ? -16.124 4.525 13.917 1.00 97.25 123 GLN A O 1
ATOM 914 N N . LYS A 1 124 ? -17.237 3.868 12.080 1.00 97.31 124 LYS A N 1
ATOM 915 C CA . LYS A 1 124 ? -17.449 2.494 12.538 1.00 97.31 124 LYS A CA 1
ATOM 916 C C . LYS A 1 124 ? -17.572 1.509 11.381 1.00 97.31 124 LYS A C 1
ATOM 918 O O . LYS A 1 124 ? -18.368 1.732 10.471 1.00 97.31 124 LYS A O 1
ATOM 923 N N . GLY A 1 125 ? -16.879 0.378 11.493 1.00 97.69 125 GLY A N 1
ATOM 924 C CA . GLY A 1 125 ? -16.991 -0.753 10.587 1.00 97.69 125 GLY A CA 1
ATOM 925 C C . GLY A 1 125 ? -16.567 -0.395 9.166 1.00 97.69 125 GLY A C 1
ATOM 926 O O . GLY A 1 125 ? -15.689 0.442 8.948 1.00 97.69 125 GLY A O 1
ATOM 927 N N . PHE A 1 126 ? -17.207 -1.046 8.199 1.00 98.06 126 PHE A N 1
ATOM 928 C CA . PHE A 1 126 ? -17.061 -0.756 6.777 1.00 98.06 126 PHE A CA 1
ATOM 929 C C . PHE A 1 126 ? -18.332 -0.088 6.255 1.00 98.06 126 PHE A C 1
ATOM 931 O O . PHE A 1 126 ? -19.438 -0.521 6.584 1.00 98.06 126 PHE A O 1
ATOM 938 N N . ILE A 1 127 ? -18.175 0.919 5.400 1.00 97.31 127 ILE A N 1
ATOM 939 C CA . ILE A 1 127 ? -19.279 1.528 4.650 1.00 97.31 127 ILE A CA 1
ATOM 940 C C . ILE A 1 127 ? -19.116 1.246 3.162 1.00 97.31 127 ILE A C 1
ATOM 942 O O . ILE A 1 127 ? -18.004 1.000 2.699 1.00 97.31 127 ILE A O 1
ATOM 946 N N . SER A 1 128 ? -20.214 1.325 2.414 1.00 96.50 128 SER A N 1
ATOM 947 C CA . SER A 1 128 ? -20.202 1.224 0.954 1.00 96.50 128 SER A CA 1
ATOM 948 C C . SER A 1 128 ? -20.509 2.578 0.313 1.00 96.50 128 SER A C 1
ATOM 950 O O . SER A 1 128 ? -21.380 3.308 0.783 1.00 96.50 128 SER A O 1
ATOM 952 N N . SER A 1 129 ? -19.804 2.901 -0.769 1.00 93.56 129 SER A N 1
ATOM 953 C CA . SER A 1 129 ? -19.956 4.131 -1.549 1.00 93.56 129 SER A CA 1
ATOM 954 C C . SER A 1 129 ? -19.968 3.817 -3.040 1.00 93.56 129 SER A C 1
ATOM 956 O O . SER A 1 129 ? -19.166 3.015 -3.512 1.00 93.56 129 SER A O 1
ATOM 958 N N . GLU A 1 130 ? -20.841 4.476 -3.799 1.00 91.69 130 GLU A N 1
ATOM 959 C CA . GLU A 1 130 ? -20.832 4.424 -5.271 1.00 91.69 130 GLU A CA 1
ATOM 960 C C . GLU A 1 130 ? -19.671 5.237 -5.870 1.00 91.69 130 GLU A C 1
ATOM 962 O O . GLU A 1 130 ? -19.294 5.038 -7.022 1.00 91.69 130 GLU A O 1
ATOM 967 N N . LYS A 1 131 ? -19.058 6.140 -5.090 1.00 90.94 131 LYS A N 1
ATOM 968 C CA . LYS A 1 131 ? -17.825 6.817 -5.501 1.00 90.94 131 LYS A CA 1
ATOM 969 C C . LYS A 1 131 ? -16.644 5.863 -5.348 1.00 90.94 131 LYS A C 1
ATOM 971 O O . LYS A 1 131 ? -16.399 5.340 -4.262 1.00 90.94 131 LYS A O 1
ATOM 976 N N . LEU A 1 132 ? -15.858 5.726 -6.414 1.00 89.88 132 LEU A N 1
ATOM 977 C CA . LEU A 1 132 ? -14.641 4.905 -6.441 1.00 89.88 132 LEU A CA 1
ATOM 978 C C . LEU A 1 132 ? -13.402 5.604 -5.853 1.00 89.88 132 LEU A C 1
ATOM 980 O O . LEU A 1 132 ? -12.282 5.121 -5.985 1.00 89.88 132 LEU A O 1
ATOM 984 N N . SER A 1 133 ? -13.592 6.744 -5.193 1.00 87.81 133 SER A N 1
ATOM 985 C CA . SER A 1 133 ? -12.573 7.376 -4.362 1.00 87.81 133 SER A CA 1
ATOM 986 C C . SER A 1 133 ? -13.245 7.907 -3.103 1.00 87.81 133 SER A C 1
ATOM 988 O O . SER A 1 133 ? -14.154 8.735 -3.221 1.00 87.81 133 SER A O 1
ATOM 990 N N . PRO A 1 134 ? -12.819 7.465 -1.909 1.00 90.12 134 PRO A N 1
ATOM 991 C CA . PRO A 1 134 ? -13.162 8.150 -0.673 1.00 90.12 134 PRO A CA 1
ATOM 992 C C . PRO A 1 134 ? -12.735 9.623 -0.733 1.00 90.12 134 PRO A C 1
ATOM 994 O O . PRO A 1 134 ? -11.714 9.960 -1.338 1.00 90.12 134 PRO A O 1
ATOM 997 N N . GLU A 1 135 ? -13.532 10.496 -0.123 1.00 90.38 135 GLU A N 1
ATOM 998 C CA . GLU A 1 135 ? -13.268 11.932 -0.024 1.00 90.38 135 GLU A CA 1
ATOM 999 C C . GLU A 1 135 ? -12.995 12.277 1.442 1.00 90.38 135 GLU A C 1
ATOM 1001 O O . GLU A 1 135 ? -13.792 11.942 2.317 1.00 90.38 135 GLU A O 1
ATOM 1006 N N . TYR A 1 136 ? -11.874 12.949 1.697 1.00 92.88 136 TYR A N 1
ATOM 1007 C CA . TYR A 1 136 ? -11.428 13.340 3.034 1.00 92.88 136 TYR A CA 1
ATOM 1008 C C . TYR A 1 136 ? -11.099 14.829 3.067 1.00 92.88 136 TYR A C 1
ATOM 1010 O O . TYR A 1 136 ? -10.628 15.383 2.070 1.00 92.88 136 TYR A O 1
ATOM 1018 N N . ASP A 1 137 ? -11.267 15.464 4.227 1.00 94.44 137 ASP A N 1
ATOM 1019 C CA . ASP A 1 137 ? -10.752 16.817 4.451 1.00 94.44 137 ASP A CA 1
ATOM 1020 C C . ASP A 1 137 ? -9.239 16.759 4.716 1.00 94.44 137 ASP A C 1
ATOM 1022 O O . ASP A 1 137 ? -8.762 16.820 5.850 1.00 94.44 137 ASP A O 1
ATOM 1026 N N . GLN A 1 138 ? -8.468 16.581 3.639 1.00 92.75 138 GLN A N 1
ATOM 1027 C CA . GLN A 1 138 ? -7.012 16.438 3.717 1.00 92.75 138 GLN A CA 1
ATOM 1028 C C . GLN A 1 138 ? -6.337 17.676 4.322 1.00 92.75 138 GLN A C 1
ATOM 1030 O O . GLN A 1 138 ? -5.287 17.548 4.949 1.00 92.75 138 GLN A O 1
ATOM 1035 N N . ILE A 1 139 ? -6.935 18.863 4.164 1.00 92.94 139 ILE A N 1
ATOM 1036 C CA . ILE A 1 139 ? -6.406 20.109 4.726 1.00 92.94 139 ILE A CA 1
ATOM 1037 C C . ILE A 1 139 ? -6.542 20.078 6.248 1.00 92.94 139 ILE A C 1
ATOM 1039 O O . ILE A 1 139 ? -5.547 20.288 6.944 1.00 92.94 139 ILE A O 1
ATOM 1043 N N . ALA A 1 140 ? -7.735 19.774 6.768 1.00 94.50 140 ALA A N 1
ATOM 1044 C CA . ALA A 1 140 ? -7.958 19.665 8.209 1.00 94.50 140 ALA A CA 1
ATOM 1045 C C . ALA A 1 140 ? -7.080 18.571 8.835 1.00 94.50 140 ALA A C 1
ATOM 1047 O O . ALA A 1 140 ? -6.436 18.796 9.865 1.00 94.50 140 ALA A O 1
ATOM 1048 N N . ILE A 1 141 ? -6.983 17.412 8.173 1.00 95.44 141 ILE A N 1
ATOM 1049 C CA . ILE A 1 141 ? -6.121 16.301 8.591 1.00 95.44 141 ILE A CA 1
ATOM 1050 C C . ILE A 1 141 ? -4.656 16.745 8.663 1.00 95.44 141 ILE A C 1
ATOM 1052 O O . ILE A 1 141 ? -4.013 16.563 9.698 1.00 95.44 141 ILE A O 1
ATOM 1056 N N . GLN A 1 142 ? -4.128 17.357 7.598 1.00 93.56 142 GLN A N 1
ATOM 1057 C CA . GLN A 1 142 ? -2.728 17.773 7.529 1.00 93.56 142 GLN A CA 1
ATOM 1058 C C . GLN A 1 142 ? -2.396 18.855 8.561 1.00 93.56 142 GLN A C 1
ATOM 1060 O O . GLN A 1 142 ? -1.344 18.786 9.196 1.00 93.56 142 GLN A O 1
ATOM 1065 N N . GLN A 1 143 ? -3.285 19.832 8.757 1.00 94.38 143 GLN A N 1
ATOM 1066 C CA . GLN A 1 143 ? -3.101 20.880 9.761 1.00 94.38 143 GLN A CA 1
ATOM 1067 C C . GLN A 1 143 ? -3.022 20.284 11.168 1.00 94.38 143 GLN A C 1
ATOM 1069 O O . GLN A 1 143 ? -2.052 20.533 11.884 1.00 94.38 143 GLN A O 1
ATOM 1074 N N . LYS A 1 144 ? -3.983 19.427 11.540 1.00 95.44 144 LYS A N 1
ATOM 1075 C CA . LYS A 1 144 ? -3.984 18.746 12.843 1.00 95.44 144 LYS A CA 1
ATOM 1076 C C . LYS A 1 144 ? -2.767 17.852 13.042 1.00 95.44 144 LYS A C 1
ATOM 1078 O O . LYS A 1 144 ? -2.195 17.842 14.132 1.00 95.44 144 LYS A O 1
ATOM 1083 N N . TRP A 1 145 ? -2.359 17.135 11.996 1.00 95.44 145 TRP A N 1
ATOM 1084 C CA . TRP A 1 145 ? -1.166 16.302 12.036 1.00 95.44 145 TRP A CA 1
ATOM 1085 C C . TRP A 1 145 ? 0.083 17.138 12.324 1.00 95.44 145 TRP A C 1
ATOM 1087 O O . TRP A 1 145 ? 0.800 16.836 13.276 1.00 95.44 145 TRP A O 1
ATOM 1097 N N . ALA A 1 146 ? 0.312 18.204 11.550 1.00 94.44 146 ALA A N 1
ATOM 1098 C CA . ALA A 1 146 ? 1.491 19.062 11.663 1.00 94.44 146 ALA A CA 1
ATOM 1099 C C . ALA A 1 146 ? 1.560 19.813 13.004 1.00 94.44 146 ALA A C 1
ATOM 1101 O O . ALA A 1 146 ? 2.647 19.984 13.550 1.00 94.44 146 ALA A O 1
ATOM 1102 N N . GLU A 1 147 ? 0.413 20.206 13.574 1.00 95.19 147 GLU A N 1
ATOM 1103 C CA . GLU A 1 147 ? 0.338 20.794 14.922 1.00 95.19 147 GLU A CA 1
ATOM 1104 C C . GLU A 1 147 ? 0.906 19.859 16.001 1.00 95.19 147 GLU A C 1
ATOM 1106 O O . GLU A 1 147 ? 1.529 20.319 16.958 1.00 95.19 147 GLU A O 1
ATOM 1111 N N . LYS A 1 148 ? 0.681 18.547 15.862 1.00 93.88 148 LYS A N 1
ATOM 1112 C CA . LYS A 1 148 ? 1.089 17.537 16.848 1.00 93.88 148 LYS A CA 1
ATOM 1113 C C . LYS A 1 148 ? 2.415 16.848 16.505 1.00 93.88 148 LYS A C 1
ATOM 1115 O O . LYS A 1 148 ? 3.057 16.308 17.402 1.00 93.88 148 LYS A O 1
ATOM 1120 N N . ASN A 1 149 ? 2.823 16.880 15.236 1.00 93.94 149 ASN A N 1
ATOM 1121 C CA . ASN A 1 149 ? 3.975 16.162 14.683 1.00 93.94 149 ASN A CA 1
ATOM 1122 C C . ASN A 1 149 ? 4.834 17.089 13.802 1.00 93.94 149 ASN A C 1
ATOM 1124 O O . ASN A 1 149 ? 4.916 16.876 12.592 1.00 93.94 149 ASN A O 1
ATOM 1128 N N . PRO A 1 150 ? 5.472 18.127 14.371 1.00 91.88 150 PRO A N 1
ATOM 1129 C CA . PRO A 1 150 ? 6.176 19.140 13.581 1.00 91.88 150 PRO A CA 1
ATOM 1130 C C . PRO A 1 150 ? 7.345 18.575 12.759 1.00 91.88 150 PRO A C 1
ATOM 1132 O O . PRO A 1 150 ? 7.600 19.055 11.658 1.00 91.88 150 PRO A O 1
ATOM 1135 N N . ASP A 1 151 ? 8.013 17.535 13.266 1.00 92.25 151 ASP A N 1
ATOM 1136 C CA . ASP A 1 151 ? 9.207 16.955 12.638 1.00 92.25 151 ASP A CA 1
ATOM 1137 C C . ASP A 1 151 ? 8.926 15.629 11.909 1.00 92.25 151 ASP A C 1
ATOM 1139 O O . ASP A 1 151 ? 9.772 15.134 11.167 1.00 92.25 151 ASP A O 1
ATOM 1143 N N . PHE A 1 152 ? 7.735 15.046 12.080 1.00 94.62 152 PHE A N 1
ATOM 1144 C CA . PHE A 1 152 ? 7.392 13.731 11.539 1.00 94.62 152 PHE A CA 1
ATOM 1145 C C . PHE A 1 152 ? 6.241 13.823 10.543 1.00 94.62 152 PHE A C 1
ATOM 1147 O O . PHE A 1 152 ? 5.083 14.011 10.910 1.00 94.62 152 PHE A O 1
ATOM 1154 N N . ILE A 1 153 ? 6.544 13.609 9.263 1.00 93.75 153 ILE A N 1
ATOM 1155 C CA . ILE A 1 153 ? 5.542 13.681 8.191 1.00 93.75 153 ILE A CA 1
ATOM 1156 C C . ILE A 1 153 ? 4.564 12.494 8.181 1.00 93.75 153 ILE A C 1
ATOM 1158 O O . ILE A 1 153 ? 3.571 12.542 7.469 1.00 93.75 153 ILE A O 1
ATOM 1162 N N . GLY A 1 154 ? 4.801 11.448 8.981 1.00 94.50 154 GLY A N 1
ATOM 1163 C CA . GLY A 1 154 ? 3.959 10.251 9.046 1.00 94.50 154 GLY A CA 1
ATOM 1164 C C . GLY A 1 154 ? 4.500 9.073 8.238 1.00 94.50 154 GLY A C 1
ATOM 1165 O O . GLY A 1 154 ? 5.586 9.129 7.670 1.00 94.50 154 GLY A O 1
ATOM 1166 N N . CYS A 1 155 ? 3.721 7.993 8.171 1.00 95.56 155 CYS A N 1
ATOM 1167 C CA . CYS A 1 155 ? 4.007 6.835 7.320 1.00 95.56 155 CYS A CA 1
ATOM 1168 C C . CYS A 1 155 ? 3.183 6.900 6.025 1.00 95.56 155 CYS A C 1
ATOM 1170 O O . CYS A 1 155 ? 2.032 7.350 6.030 1.00 95.56 155 CYS A O 1
ATOM 1172 N N . ASN A 1 156 ? 3.761 6.413 4.929 1.00 96.25 156 ASN A N 1
ATOM 1173 C CA . ASN A 1 156 ? 3.111 6.277 3.625 1.00 96.25 156 ASN A CA 1
ATOM 1174 C C . ASN A 1 156 ? 2.942 4.797 3.227 1.00 96.25 156 ASN A C 1
ATOM 1176 O O . ASN A 1 156 ? 3.296 3.887 3.980 1.00 96.25 156 ASN A O 1
ATOM 1180 N N . CYS A 1 157 ? 2.449 4.571 2.009 1.00 98.00 157 CYS A N 1
ATOM 1181 C CA . CYS A 1 157 ? 2.195 3.258 1.422 1.00 98.00 157 CYS A CA 1
ATOM 1182 C C . CYS A 1 157 ? 3.393 2.301 1.516 1.00 98.00 157 CYS A C 1
ATOM 1184 O O . CYS A 1 157 ? 3.235 1.157 1.952 1.00 98.00 157 CYS A O 1
ATOM 1186 N N . ARG A 1 158 ? 4.598 2.770 1.170 1.00 97.88 158 ARG A N 1
ATOM 1187 C CA . ARG A 1 158 ? 5.830 1.968 1.160 1.00 97.88 158 ARG A CA 1
ATOM 1188 C C . ARG A 1 158 ? 6.259 1.574 2.567 1.00 97.88 158 ARG A C 1
ATOM 1190 O O . ARG A 1 158 ? 6.479 0.391 2.818 1.00 97.88 158 ARG A O 1
ATOM 1197 N N . ILE A 1 159 ? 6.319 2.528 3.500 1.00 97.75 159 ILE A N 1
ATOM 1198 C CA . ILE A 1 159 ? 6.691 2.272 4.903 1.00 97.75 159 ILE A CA 1
ATOM 1199 C C . ILE A 1 159 ? 5.700 1.297 5.553 1.00 97.75 159 ILE A C 1
ATOM 1201 O O . ILE A 1 159 ? 6.108 0.326 6.196 1.00 97.75 159 ILE A O 1
ATOM 1205 N N . THR A 1 160 ? 4.399 1.524 5.361 1.00 98.31 160 THR A N 1
ATOM 1206 C CA . THR A 1 160 ? 3.337 0.672 5.908 1.00 98.31 160 THR A CA 1
ATOM 1207 C C . THR A 1 160 ? 3.397 -0.743 5.334 1.00 98.31 160 THR A C 1
ATOM 1209 O O . THR A 1 160 ? 3.390 -1.711 6.094 1.00 98.31 160 THR A O 1
ATOM 1212 N N . THR A 1 161 ? 3.525 -0.879 4.012 1.00 98.56 161 THR A N 1
ATOM 1213 C CA . THR A 1 161 ? 3.630 -2.191 3.355 1.00 98.56 161 THR A CA 1
ATOM 1214 C C . THR A 1 161 ? 4.882 -2.934 3.801 1.00 98.56 161 THR A C 1
ATOM 1216 O O . THR A 1 161 ? 4.807 -4.114 4.134 1.00 98.56 161 THR A O 1
ATOM 1219 N N . PHE A 1 162 ? 6.029 -2.253 3.861 1.00 98.06 162 PHE A N 1
ATOM 1220 C CA . PHE A 1 162 ? 7.270 -2.870 4.318 1.00 98.06 162 PHE A CA 1
ATOM 1221 C C . PHE A 1 162 ? 7.163 -3.348 5.765 1.00 98.06 162 PHE A C 1
ATOM 1223 O O . PHE A 1 162 ? 7.567 -4.463 6.073 1.00 98.06 162 PHE A O 1
ATOM 1230 N N . THR A 1 163 ? 6.555 -2.545 6.641 1.00 97.62 163 THR A N 1
ATOM 1231 C CA . THR A 1 163 ? 6.327 -2.922 8.043 1.00 97.62 163 THR A CA 1
ATOM 1232 C C . THR A 1 163 ? 5.550 -4.231 8.153 1.00 97.62 163 THR A C 1
ATOM 1234 O O . THR A 1 163 ? 5.921 -5.080 8.959 1.00 97.62 163 THR A O 1
ATOM 1237 N N . LEU A 1 164 ? 4.510 -4.407 7.332 1.00 98.56 164 LEU A N 1
ATOM 1238 C CA . LEU A 1 164 ? 3.677 -5.610 7.317 1.00 98.56 164 LEU A CA 1
ATOM 1239 C C . LEU A 1 164 ? 4.355 -6.811 6.642 1.00 98.56 164 LEU A C 1
ATOM 1241 O O . LEU A 1 164 ? 4.172 -7.934 7.094 1.00 98.56 164 LEU A O 1
ATOM 1245 N N . LEU A 1 165 ? 5.114 -6.607 5.562 1.00 98.19 165 LEU A N 1
ATOM 1246 C CA . LEU A 1 165 ? 5.566 -7.705 4.696 1.00 98.19 165 LEU A CA 1
ATOM 1247 C C . LEU A 1 165 ? 7.061 -8.025 4.766 1.00 98.19 165 LEU A C 1
ATOM 1249 O O . LEU A 1 165 ? 7.477 -9.001 4.149 1.00 98.19 165 LEU A O 1
ATOM 1253 N N . LYS A 1 166 ? 7.883 -7.261 5.498 1.00 95.81 166 LYS A N 1
ATOM 1254 C CA . LYS A 1 166 ? 9.352 -7.431 5.509 1.00 95.81 166 LYS A CA 1
ATOM 1255 C C . LYS A 1 166 ? 9.824 -8.865 5.777 1.00 95.81 166 LYS A C 1
ATOM 1257 O O . LYS A 1 166 ? 10.811 -9.280 5.188 1.00 95.81 166 LYS A O 1
ATOM 1262 N N . ASP A 1 167 ? 9.117 -9.629 6.612 1.00 95.69 167 ASP A N 1
ATOM 1263 C CA . ASP A 1 167 ? 9.506 -11.002 6.973 1.00 95.69 167 ASP A CA 1
ATOM 1264 C C . ASP A 1 167 ? 9.033 -12.045 5.937 1.00 95.69 167 ASP A C 1
ATOM 1266 O O . ASP A 1 167 ? 9.480 -13.192 5.944 1.00 95.69 167 ASP A O 1
ATOM 1270 N N . LEU A 1 168 ? 8.162 -11.632 5.010 1.00 96.75 168 LEU A N 1
ATOM 1271 C CA . LEU A 1 168 ? 7.652 -12.420 3.883 1.00 96.75 168 LEU A CA 1
ATOM 1272 C C . LEU A 1 168 ? 8.361 -12.084 2.563 1.00 96.75 168 LEU A C 1
ATOM 1274 O O . LEU A 1 168 ? 8.151 -12.758 1.554 1.00 96.75 168 LEU A O 1
ATOM 1278 N N . ILE A 1 169 ? 9.212 -11.058 2.561 1.00 95.31 169 ILE A N 1
ATOM 1279 C CA 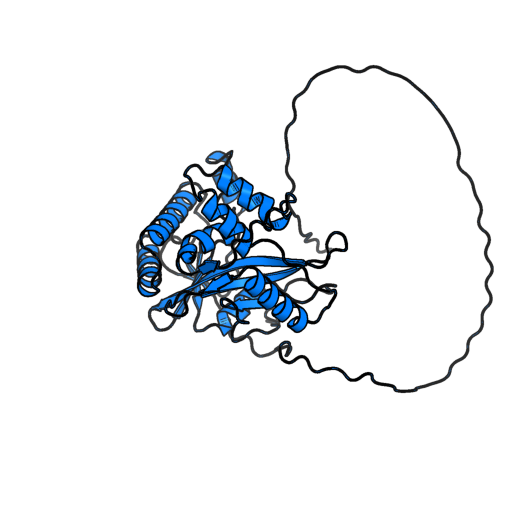. ILE A 1 169 ? 10.061 -10.678 1.436 1.00 95.31 169 ILE A CA 1
ATOM 1280 C C . ILE A 1 169 ? 11.495 -11.094 1.777 1.00 95.31 169 ILE A C 1
ATOM 1282 O O . ILE A 1 169 ? 11.965 -10.942 2.900 1.00 95.31 169 ILE A O 1
ATOM 1286 N N . LYS A 1 170 ? 12.220 -11.646 0.808 1.00 91.44 170 LYS A N 1
ATOM 1287 C CA . LYS A 1 170 ? 13.619 -12.057 0.962 1.00 91.44 170 LYS A CA 1
ATOM 1288 C C . LYS A 1 170 ? 14.481 -11.316 -0.036 1.00 91.44 170 LYS A C 1
ATOM 1290 O O . LYS A 1 170 ? 14.112 -11.200 -1.203 1.00 91.44 170 LYS A O 1
ATOM 1295 N N . ILE A 1 171 ? 15.661 -10.905 0.415 1.00 86.31 171 ILE A N 1
ATOM 1296 C CA . ILE A 1 171 ? 16.720 -10.345 -0.422 1.00 86.31 171 ILE A CA 1
ATOM 1297 C C . ILE A 1 171 ? 17.930 -11.268 -0.335 1.00 86.31 171 ILE A C 1
ATOM 1299 O O . ILE A 1 171 ? 18.522 -11.429 0.727 1.00 86.31 171 ILE A O 1
ATOM 1303 N N . LYS A 1 172 ? 18.291 -11.903 -1.453 1.00 77.25 172 LYS A N 1
ATOM 1304 C CA . LYS A 1 172 ? 19.488 -12.767 -1.528 1.00 77.25 172 LYS A CA 1
ATOM 1305 C C . LYS A 1 172 ? 20.766 -11.990 -1.823 1.00 77.25 172 LYS A C 1
ATOM 1307 O O . LYS A 1 172 ? 21.837 -12.382 -1.375 1.00 77.25 172 LYS A O 1
ATOM 1312 N N . ASN A 1 173 ? 20.632 -10.901 -2.572 1.00 63.44 173 ASN A N 1
ATOM 1313 C CA . ASN A 1 173 ? 21.722 -10.019 -2.945 1.00 63.44 173 ASN A CA 1
ATOM 1314 C C . ASN A 1 173 ? 21.443 -8.670 -2.293 1.00 63.44 173 ASN A C 1
ATOM 1316 O O . ASN A 1 173 ? 21.014 -7.737 -2.976 1.00 63.44 173 ASN A O 1
ATOM 1320 N N . SER A 1 174 ? 21.663 -8.555 -0.978 1.00 53.00 174 SER A N 1
ATOM 1321 C CA . SER A 1 174 ? 21.809 -7.249 -0.327 1.00 53.00 174 SER A CA 1
ATOM 1322 C C . SER A 1 174 ? 23.097 -6.671 -0.885 1.00 53.00 174 SER A C 1
ATOM 1324 O O . SER A 1 174 ? 24.178 -6.795 -0.318 1.00 53.00 174 SER A O 1
ATOM 1326 N N . SER A 1 175 ? 22.993 -6.189 -2.117 1.00 44.03 175 SER A N 1
ATOM 1327 C CA . SER A 1 175 ? 24.115 -5.707 -2.876 1.00 44.03 175 SER A CA 1
ATOM 1328 C C . SER A 1 175 ? 24.621 -4.549 -2.045 1.00 44.03 175 SER A C 1
ATOM 1330 O O . SER A 1 175 ? 23.948 -3.535 -1.892 1.00 44.03 175 SER A O 1
ATOM 1332 N N . SER A 1 176 ? 25.818 -4.707 -1.505 1.00 40.44 176 SER A N 1
ATOM 1333 C CA . SER A 1 176 ? 26.666 -3.600 -1.090 1.00 40.44 176 SER A CA 1
ATOM 1334 C C . SER A 1 176 ? 26.898 -2.597 -2.236 1.00 40.44 176 SER A C 1
ATOM 1336 O O . SER A 1 176 ? 27.445 -1.533 -1.991 1.00 40.44 176 SER A O 1
ATOM 1338 N N . ASP A 1 177 ? 26.423 -2.897 -3.453 1.00 44.88 177 ASP A N 1
ATOM 1339 C CA . ASP A 1 177 ? 26.301 -1.984 -4.594 1.00 44.88 177 ASP A CA 1
ATOM 1340 C C . ASP A 1 177 ? 25.051 -1.083 -4.537 1.00 44.88 177 ASP A C 1
ATOM 1342 O O . ASP A 1 177 ? 24.930 -0.167 -5.342 1.00 44.88 177 ASP A O 1
ATOM 1346 N N . GLY A 1 178 ? 24.160 -1.255 -3.548 1.00 43.44 178 GLY A N 1
ATOM 1347 C CA . GLY A 1 178 ? 23.159 -0.251 -3.142 1.00 43.44 178 GLY A CA 1
ATOM 1348 C C . GLY A 1 178 ? 23.788 1.006 -2.522 1.00 43.44 178 GLY A C 1
ATOM 1349 O O . GLY A 1 178 ? 23.108 1.815 -1.899 1.00 43.44 178 GLY A O 1
ATOM 1350 N N . ASN A 1 179 ? 25.103 1.148 -2.682 1.00 38.72 179 ASN A N 1
ATOM 1351 C CA . ASN A 1 179 ? 25.892 2.337 -2.443 1.00 38.72 179 ASN A CA 1
ATOM 1352 C C . ASN A 1 179 ? 25.815 3.277 -3.656 1.00 38.72 179 ASN A C 1
ATOM 1354 O O . ASN A 1 179 ? 26.836 3.790 -4.119 1.00 38.72 179 ASN A O 1
ATOM 1358 N N . SER A 1 180 ? 24.616 3.503 -4.205 1.00 43.91 180 SER A N 1
ATOM 1359 C CA . SER A 1 180 ? 24.420 4.770 -4.889 1.00 43.91 180 SER A CA 1
ATOM 1360 C C . SER A 1 180 ? 24.369 5.817 -3.781 1.00 43.91 180 SER A C 1
ATOM 1362 O O . SER A 1 180 ? 23.354 6.014 -3.121 1.00 43.91 180 SER A O 1
ATOM 1364 N N . ASP A 1 181 ? 25.497 6.491 -3.558 1.00 42.69 181 ASP A N 1
ATOM 1365 C CA . ASP A 1 181 ? 25.558 7.707 -2.735 1.00 42.69 181 ASP A CA 1
ATOM 1366 C C . ASP A 1 181 ? 24.590 8.799 -3.258 1.00 42.69 181 ASP A C 1
ATOM 1368 O O . ASP A 1 181 ? 24.401 9.836 -2.629 1.00 42.69 181 ASP A O 1
ATOM 1372 N N . THR A 1 182 ? 23.952 8.565 -4.409 1.00 46.34 182 THR A N 1
ATOM 1373 C CA . THR A 1 182 ? 22.763 9.261 -4.887 1.00 46.34 182 THR A CA 1
ATOM 1374 C C . THR A 1 182 ? 21.510 8.594 -4.315 1.00 46.34 182 THR A C 1
ATOM 1376 O O . THR A 1 182 ? 21.095 7.532 -4.786 1.00 46.34 182 THR A O 1
ATOM 1379 N N . GLU A 1 183 ? 20.907 9.203 -3.294 1.00 58.28 183 GLU A N 1
ATOM 1380 C CA . GLU A 1 183 ? 19.528 8.893 -2.905 1.00 58.28 183 GLU A CA 1
ATOM 1381 C C . GLU A 1 183 ? 18.615 9.166 -4.116 1.00 58.28 183 GLU A C 1
ATOM 1383 O O . GLU A 1 183 ? 18.696 10.248 -4.693 1.00 58.28 183 GLU A O 1
ATOM 1388 N N . SER A 1 184 ? 17.789 8.198 -4.540 1.00 70.38 184 SER A N 1
ATOM 1389 C CA . SER A 1 184 ? 16.753 8.468 -5.549 1.00 70.38 184 SER A CA 1
ATOM 1390 C C . SER A 1 184 ? 15.793 9.526 -5.018 1.00 70.38 184 SER A C 1
ATOM 1392 O O . SER A 1 184 ? 15.322 9.428 -3.877 1.00 70.38 184 SER A O 1
ATOM 1394 N N . ASP A 1 185 ? 15.441 10.481 -5.879 1.00 79.81 185 ASP A N 1
ATOM 1395 C CA . ASP A 1 185 ? 14.457 11.524 -5.585 1.00 79.81 185 ASP A CA 1
ATOM 1396 C C . ASP A 1 185 ? 13.106 10.930 -5.138 1.00 79.81 185 ASP A C 1
ATOM 1398 O O . ASP A 1 185 ? 12.363 11.549 -4.373 1.00 79.81 185 ASP A O 1
ATOM 1402 N N . PHE A 1 186 ? 12.792 9.689 -5.538 1.00 87.62 186 PHE A N 1
ATOM 1403 C CA . PHE A 1 186 ? 11.546 9.021 -5.166 1.00 87.62 186 PHE A CA 1
ATOM 1404 C C . PHE A 1 186 ? 11.509 8.515 -3.719 1.00 87.62 186 PHE A C 1
ATOM 1406 O O . PHE A 1 186 ? 10.412 8.219 -3.240 1.00 87.62 186 PHE A O 1
ATOM 1413 N N . LEU A 1 187 ? 12.645 8.384 -3.020 1.00 92.38 187 LEU A N 1
ATOM 1414 C CA . LEU A 1 187 ? 12.710 7.868 -1.641 1.00 92.38 187 LEU A CA 1
ATOM 1415 C C . LEU A 1 187 ? 13.038 8.932 -0.587 1.00 92.38 187 LEU A C 1
ATOM 1417 O O . LEU A 1 187 ? 12.998 8.627 0.606 1.00 92.38 187 LEU A O 1
ATOM 1421 N N . THR A 1 188 ? 13.339 10.170 -0.983 1.00 92.38 188 THR A N 1
ATOM 1422 C CA . THR A 1 188 ? 13.767 11.234 -0.060 1.00 92.38 188 THR A CA 1
ATOM 1423 C C . THR A 1 188 ? 12.787 11.443 1.099 1.00 92.38 188 THR A C 1
ATOM 1425 O O . THR A 1 188 ? 13.200 11.507 2.261 1.00 92.38 188 THR A O 1
ATOM 1428 N N . PHE A 1 189 ? 11.480 11.495 0.819 1.00 93.81 189 PHE A N 1
ATOM 1429 C CA . PHE A 1 189 ? 10.465 11.682 1.860 1.00 93.81 189 PHE A CA 1
ATOM 1430 C C . PHE A 1 189 ? 10.315 10.459 2.769 1.00 93.81 189 PHE A C 1
ATOM 1432 O O . PHE A 1 189 ? 10.178 10.621 3.976 1.00 93.81 189 PHE A O 1
ATOM 1439 N N . ASP A 1 190 ? 10.408 9.245 2.235 1.00 95.19 190 ASP A N 1
ATOM 1440 C CA . ASP A 1 190 ? 10.347 8.000 3.008 1.00 95.19 190 ASP A CA 1
ATOM 1441 C C . ASP A 1 190 ? 11.514 7.909 3.988 1.00 95.19 190 ASP A C 1
ATOM 1443 O O . ASP A 1 190 ? 11.332 7.621 5.170 1.00 95.19 190 ASP A O 1
ATOM 1447 N N . ILE A 1 191 ? 12.720 8.217 3.507 1.00 94.00 191 ILE A N 1
ATOM 1448 C CA . ILE A 1 191 ? 13.932 8.239 4.326 1.00 94.00 191 ILE A CA 1
ATOM 1449 C C . ILE A 1 191 ? 13.807 9.307 5.419 1.00 94.00 191 ILE A C 1
ATOM 1451 O O . ILE A 1 191 ? 14.150 9.042 6.571 1.00 94.00 191 ILE A O 1
ATOM 1455 N N . SER A 1 192 ? 13.300 10.497 5.081 1.00 94.12 192 SER A N 1
ATOM 1456 C CA . SER A 1 192 ? 13.044 11.563 6.057 1.00 94.12 192 SER A CA 1
ATOM 1457 C C . SER A 1 192 ? 12.016 11.142 7.112 1.00 94.12 192 SER A C 1
ATOM 1459 O O . SER A 1 192 ? 12.255 11.314 8.306 1.00 94.12 192 SER A O 1
ATOM 1461 N N . ALA A 1 193 ? 10.906 10.526 6.699 1.00 95.25 193 ALA A N 1
ATOM 1462 C CA . ALA A 1 193 ? 9.879 10.023 7.603 1.00 95.25 193 ALA A CA 1
ATOM 1463 C C . ALA A 1 193 ? 10.440 8.994 8.589 1.00 95.25 193 ALA A C 1
ATOM 1465 O O . ALA A 1 193 ? 10.209 9.108 9.788 1.00 95.25 193 ALA A O 1
ATOM 1466 N N . VAL A 1 194 ? 11.220 8.022 8.105 1.00 95.19 194 VAL A N 1
ATOM 1467 C CA . VAL A 1 194 ? 11.821 6.994 8.965 1.00 95.19 194 VAL A CA 1
ATOM 1468 C C . VAL A 1 194 ? 12.839 7.587 9.940 1.00 95.19 194 VAL A C 1
ATOM 1470 O O . VAL A 1 194 ? 12.861 7.186 11.101 1.00 95.19 194 VAL A O 1
ATOM 1473 N N . LYS A 1 195 ? 13.653 8.557 9.501 1.00 93.56 195 LYS A N 1
ATOM 1474 C CA . LYS A 1 195 ? 14.649 9.227 10.356 1.00 93.56 195 LYS A CA 1
ATOM 1475 C C . LYS A 1 195 ? 14.014 10.056 11.474 1.00 93.56 195 LYS A C 1
ATOM 1477 O O . LYS A 1 195 ? 14.581 10.117 12.560 1.00 93.56 195 LYS A O 1
ATOM 1482 N N . ASN A 1 196 ? 12.876 10.692 11.203 1.00 94.81 196 ASN A N 1
ATOM 1483 C CA . ASN A 1 196 ? 12.222 11.609 12.138 1.00 94.81 196 ASN A CA 1
ATOM 1484 C C . ASN A 1 196 ? 11.029 10.989 12.885 1.00 94.81 196 ASN A C 1
ATOM 1486 O O . ASN A 1 196 ? 10.313 11.696 13.592 1.00 94.81 196 ASN A O 1
ATOM 1490 N N . ALA A 1 197 ? 10.784 9.686 12.727 1.00 93.31 197 ALA A N 1
ATOM 1491 C CA . ALA A 1 197 ? 9.699 9.013 13.424 1.00 93.31 197 ALA A CA 1
ATOM 1492 C C . ALA A 1 197 ? 9.892 9.078 14.955 1.00 93.3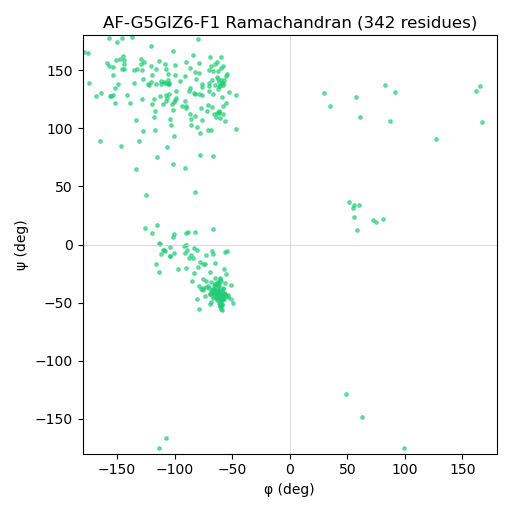1 197 ALA A C 1
ATOM 1494 O O . ALA A 1 197 ? 11.013 8.902 15.441 1.00 93.31 197 ALA A O 1
ATOM 1495 N N . PRO A 1 198 ? 8.814 9.296 15.735 1.00 89.56 198 PRO A N 1
ATOM 1496 C CA . PRO A 1 198 ? 8.894 9.396 17.196 1.00 89.56 198 PRO A CA 1
ATOM 1497 C C . PRO A 1 198 ? 9.343 8.081 17.846 1.00 89.56 198 PRO A C 1
ATOM 1499 O O . PRO A 1 198 ? 9.976 8.085 18.901 1.00 89.56 198 PRO A O 1
ATOM 1502 N N . GLU A 1 199 ? 9.038 6.959 17.197 1.00 88.69 199 GLU A N 1
ATOM 1503 C CA . GLU A 1 199 ? 9.552 5.637 17.528 1.00 88.69 199 GLU A CA 1
ATOM 1504 C C . GLU A 1 199 ? 10.325 5.082 16.332 1.00 88.69 199 GLU A C 1
ATOM 1506 O O . GLU A 1 199 ? 9.967 5.319 15.178 1.00 88.69 199 GLU A O 1
ATOM 1511 N N . SER A 1 200 ? 11.388 4.322 16.605 1.00 89.81 200 SER A N 1
ATOM 1512 C CA . SER A 1 200 ? 12.213 3.727 15.552 1.00 89.81 200 SER A CA 1
ATOM 1513 C C . SER A 1 200 ? 11.378 2.776 14.686 1.00 89.81 200 SER A C 1
ATOM 1515 O O . SER A 1 200 ? 10.901 1.738 15.155 1.00 89.81 200 SER A O 1
ATOM 1517 N N . LEU A 1 201 ? 11.214 3.139 13.410 1.00 91.25 201 LEU A N 1
ATOM 1518 C CA . LEU A 1 201 ? 10.517 2.308 12.430 1.00 91.25 201 LEU A CA 1
ATOM 1519 C C . LEU A 1 201 ? 11.432 1.193 11.926 1.00 91.25 201 LEU A C 1
ATOM 1521 O O . LEU A 1 201 ? 11.070 0.019 12.049 1.00 91.25 201 LEU A O 1
ATOM 1525 N N . PHE A 1 202 ? 12.607 1.573 11.406 1.00 93.88 202 PHE A N 1
ATOM 1526 C CA . PHE A 1 202 ? 13.592 0.677 10.801 1.00 93.88 202 PHE A CA 1
ATOM 1527 C C . PHE A 1 202 ? 14.978 0.868 11.418 1.00 93.88 202 PHE A C 1
ATOM 1529 O O . PHE A 1 202 ? 15.387 1.996 11.699 1.00 93.88 202 PHE A O 1
ATOM 1536 N N . ASP A 1 203 ? 15.707 -0.233 11.577 1.00 92.75 203 ASP A N 1
ATOM 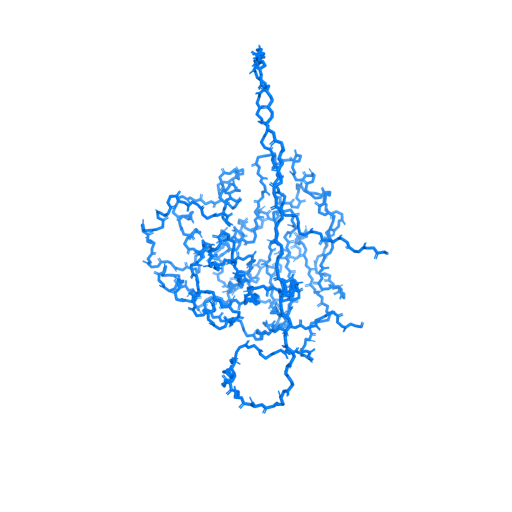1537 C CA . ASP A 1 203 ? 17.159 -0.199 11.770 1.00 92.75 203 ASP A CA 1
ATOM 1538 C C . ASP A 1 203 ? 17.907 -0.011 10.429 1.00 92.75 203 ASP A C 1
ATOM 1540 O O . ASP A 1 203 ? 17.305 0.040 9.351 1.00 92.75 203 ASP A O 1
ATOM 1544 N N . ASP A 1 204 ? 19.236 0.108 10.481 1.00 89.75 204 ASP A N 1
ATOM 1545 C CA . ASP A 1 204 ? 20.069 0.339 9.293 1.00 89.75 204 ASP A CA 1
ATOM 1546 C C . ASP A 1 204 ? 19.998 -0.805 8.265 1.00 89.75 204 ASP A C 1
ATOM 1548 O O . ASP A 1 204 ? 20.115 -0.571 7.058 1.00 89.75 204 ASP A O 1
ATOM 1552 N N . GLU A 1 205 ? 19.824 -2.050 8.715 1.00 90.12 205 GLU A N 1
ATOM 1553 C CA . GLU A 1 205 ? 19.711 -3.213 7.831 1.00 90.12 205 GLU A CA 1
ATOM 1554 C C . GLU A 1 205 ? 18.345 -3.223 7.139 1.00 90.12 205 GLU A C 1
ATOM 1556 O O . GLU A 1 205 ? 18.259 -3.373 5.918 1.00 90.12 205 GLU A O 1
ATOM 1561 N N . GLN A 1 206 ? 17.287 -2.953 7.898 1.00 93.12 206 GLN A N 1
ATOM 1562 C CA . GLN A 1 206 ? 15.930 -2.777 7.400 1.00 93.12 206 GLN A CA 1
ATOM 1563 C C . GLN A 1 206 ? 15.829 -1.593 6.439 1.00 93.12 206 GLN A C 1
ATOM 1565 O O . GLN A 1 206 ? 15.125 -1.693 5.440 1.00 93.12 206 GLN A O 1
ATOM 1570 N N . MET A 1 207 ? 16.572 -0.506 6.659 1.00 92.69 207 MET A N 1
ATOM 1571 C CA . MET A 1 207 ? 16.639 0.614 5.716 1.00 92.69 207 MET A CA 1
ATOM 1572 C C . MET A 1 207 ? 17.307 0.212 4.391 1.00 92.69 207 MET A C 1
ATOM 1574 O O . MET A 1 207 ? 16.828 0.575 3.316 1.00 92.69 207 MET A O 1
ATOM 1578 N N . LYS A 1 208 ? 18.392 -0.572 4.428 1.00 89.50 208 LYS A N 1
ATOM 1579 C CA . LYS A 1 208 ? 19.025 -1.107 3.205 1.00 89.50 208 LYS A CA 1
ATOM 1580 C C . LYS A 1 208 ? 18.104 -2.072 2.463 1.00 89.50 208 LYS A C 1
ATOM 1582 O O . LYS A 1 208 ? 18.036 -2.034 1.231 1.00 89.50 208 LYS A O 1
ATOM 1587 N N . PHE A 1 209 ? 17.378 -2.908 3.203 1.00 92.00 209 PHE A N 1
ATOM 1588 C CA . PHE A 1 209 ? 16.342 -3.774 2.650 1.00 92.00 209 PHE A CA 1
ATOM 1589 C C . PHE A 1 209 ? 15.264 -2.915 1.977 1.00 92.00 209 PHE A C 1
ATOM 1591 O O . PHE A 1 209 ? 15.033 -3.059 0.778 1.00 92.00 209 PHE A O 1
ATOM 1598 N N . PHE A 1 210 ? 14.671 -1.969 2.701 1.00 94.69 210 PHE A N 1
ATOM 1599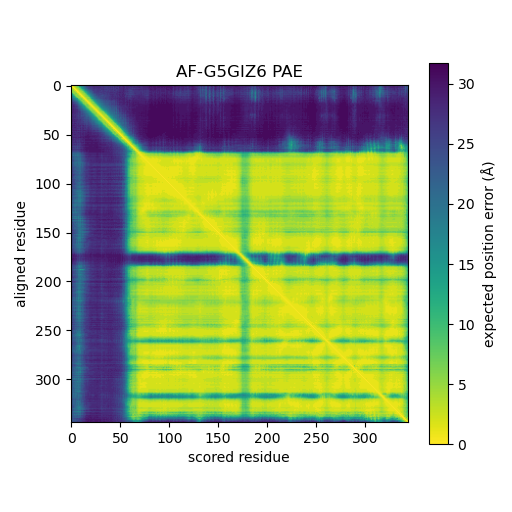 C CA . PHE A 1 210 ? 13.643 -1.067 2.191 1.00 94.69 210 PHE A CA 1
ATOM 1600 C C . PHE A 1 210 ? 14.055 -0.417 0.861 1.00 94.69 210 PHE A C 1
ATOM 1602 O O . PHE A 1 210 ? 13.340 -0.537 -0.134 1.00 94.69 210 PHE A O 1
ATOM 1609 N N . LYS A 1 211 ? 15.258 0.171 0.800 1.00 91.94 211 LYS A N 1
ATOM 1610 C CA . LYS A 1 211 ? 15.814 0.744 -0.437 1.00 91.94 211 LYS A CA 1
ATOM 1611 C C . LYS A 1 211 ? 15.921 -0.295 -1.556 1.00 91.94 211 LYS A C 1
ATOM 1613 O O . LYS A 1 211 ? 15.482 -0.049 -2.669 1.00 91.94 211 LYS A O 1
ATOM 1618 N N . SER A 1 212 ? 16.409 -1.497 -1.269 1.00 89.88 212 SER A N 1
ATOM 1619 C CA . SER A 1 212 ? 16.535 -2.553 -2.285 1.00 89.88 212 SER A CA 1
ATOM 1620 C C . SER A 1 212 ? 15.192 -2.938 -2.934 1.00 89.88 212 SER A C 1
ATOM 1622 O O . SER A 1 212 ? 15.161 -3.294 -4.114 1.00 89.88 212 SER A O 1
ATOM 1624 N N . VAL A 1 213 ? 14.077 -2.840 -2.203 1.00 94.12 213 VAL A N 1
ATOM 1625 C CA . VAL A 1 213 ? 12.734 -3.114 -2.743 1.00 94.12 213 VAL A CA 1
ATOM 1626 C C . VAL A 1 213 ? 12.182 -1.925 -3.531 1.00 94.12 213 VAL A C 1
ATOM 1628 O O . VAL A 1 213 ? 11.669 -2.126 -4.633 1.00 94.12 213 VAL A O 1
ATOM 1631 N N . PHE A 1 214 ? 12.282 -0.712 -2.975 1.00 95.62 214 PHE A N 1
ATOM 1632 C CA . PHE A 1 214 ? 11.519 0.457 -3.435 1.00 95.62 214 PHE A CA 1
ATOM 1633 C C . PHE A 1 214 ? 12.300 1.485 -4.250 1.00 95.62 214 PHE A C 1
ATOM 1635 O O . PHE A 1 214 ? 11.681 2.396 -4.799 1.00 95.62 214 PHE A O 1
ATOM 1642 N N . ASP A 1 215 ? 13.623 1.372 -4.324 1.00 92.31 215 ASP A N 1
ATOM 1643 C CA . ASP A 1 215 ? 14.435 2.303 -5.101 1.00 92.31 215 ASP A CA 1
ATOM 1644 C C . ASP A 1 215 ? 14.143 2.171 -6.598 1.00 92.31 215 ASP A C 1
ATOM 1646 O O . ASP A 1 215 ? 13.812 1.083 -7.092 1.00 92.31 215 ASP A O 1
ATOM 1650 N N . GLU A 1 216 ? 14.277 3.278 -7.319 1.00 92.75 216 GLU A N 1
ATOM 1651 C CA . GLU A 1 216 ? 13.972 3.351 -8.743 1.00 92.75 216 GLU A CA 1
ATOM 1652 C C . GLU A 1 216 ? 14.799 2.353 -9.558 1.00 92.75 216 GLU A C 1
ATOM 1654 O O . GLU A 1 216 ? 15.900 1.941 -9.183 1.00 92.75 216 GLU A O 1
ATOM 1659 N N . MET A 1 217 ? 14.268 1.942 -10.702 1.00 91.75 217 MET A N 1
ATOM 1660 C CA . MET A 1 217 ? 14.867 0.930 -11.563 1.00 91.75 217 MET A CA 1
ATOM 1661 C C . MET A 1 217 ? 15.112 1.514 -12.948 1.00 91.75 217 MET A C 1
ATOM 1663 O O . MET A 1 217 ? 14.237 2.193 -13.480 1.00 91.75 217 MET A O 1
ATOM 1667 N N . PRO A 1 218 ? 16.264 1.251 -13.580 1.00 92.69 218 PRO A N 1
ATOM 1668 C CA . PRO A 1 218 ? 16.487 1.688 -14.950 1.00 92.69 218 PRO A CA 1
ATOM 1669 C C . PRO A 1 218 ? 15.557 0.942 -15.918 1.00 92.69 218 PRO A C 1
ATOM 1671 O O . PRO A 1 218 ? 15.362 -0.268 -15.800 1.00 92.69 218 PRO A O 1
ATOM 1674 N N . THR A 1 219 ? 15.044 1.647 -16.924 1.00 95.31 219 THR A N 1
ATOM 1675 C CA . THR A 1 219 ? 14.319 1.054 -18.058 1.00 95.31 219 THR A CA 1
ATOM 1676 C C . THR A 1 219 ? 14.750 1.701 -19.376 1.00 95.31 219 THR A C 1
ATOM 1678 O O . THR A 1 219 ? 15.615 2.573 -19.417 1.00 95.31 219 THR A O 1
ATOM 1681 N N . THR A 1 220 ? 14.189 1.239 -20.488 1.00 94.56 220 THR A N 1
ATOM 1682 C CA . THR A 1 220 ? 14.362 1.831 -21.818 1.00 94.56 220 THR A CA 1
ATOM 1683 C C . THR A 1 220 ? 13.175 2.708 -22.190 1.00 94.56 220 THR A C 1
ATOM 1685 O O . THR A 1 220 ? 12.061 2.445 -21.744 1.00 94.56 220 THR A O 1
ATOM 1688 N N . LYS A 1 221 ? 13.400 3.693 -23.068 1.00 94.31 221 LYS A N 1
ATOM 1689 C CA . LYS A 1 221 ? 12.335 4.522 -23.641 1.00 94.31 221 LYS A CA 1
ATOM 1690 C C . LYS A 1 221 ? 11.385 3.654 -24.466 1.00 94.31 221 LYS A C 1
ATOM 1692 O O . LYS A 1 221 ? 11.790 3.119 -25.496 1.00 94.31 221 LYS A O 1
ATOM 1697 N N . SER A 1 222 ? 10.150 3.523 -24.006 1.00 92.56 222 SER A N 1
ATOM 1698 C CA . SER A 1 222 ? 9.083 2.762 -24.651 1.00 92.56 222 SER A CA 1
ATOM 1699 C C . SER A 1 222 ? 7.734 3.274 -24.146 1.00 92.56 222 SER A C 1
ATOM 1701 O O . SER A 1 222 ? 7.662 3.839 -23.063 1.00 92.56 222 SER A O 1
ATOM 1703 N N . MET A 1 223 ? 6.676 3.082 -24.931 1.00 90.88 223 MET A N 1
ATOM 1704 C CA . MET A 1 223 ? 5.289 3.201 -24.448 1.00 90.88 223 MET A CA 1
ATOM 1705 C C . MET A 1 223 ? 4.644 1.822 -24.247 1.00 90.88 223 MET A C 1
ATOM 1707 O O . MET A 1 223 ? 3.489 1.725 -23.846 1.00 90.88 223 MET A O 1
ATOM 1711 N N . ASP A 1 224 ? 5.379 0.754 -24.561 1.00 91.81 224 ASP A N 1
ATOM 1712 C CA . ASP A 1 224 ? 4.926 -0.620 -24.395 1.00 91.81 224 ASP A CA 1
ATOM 1713 C C . ASP A 1 224 ? 5.130 -1.071 -22.947 1.00 91.81 224 ASP A C 1
ATOM 1715 O O . ASP A 1 224 ? 6.264 -1.267 -22.496 1.00 91.81 224 ASP A O 1
ATOM 1719 N N . THR A 1 225 ? 4.024 -1.246 -22.228 1.00 92.94 225 THR A N 1
ATOM 1720 C CA . THR A 1 225 ? 4.007 -1.713 -20.842 1.00 92.94 225 THR A CA 1
ATOM 1721 C C . THR A 1 225 ? 4.719 -3.059 -20.667 1.00 92.94 225 THR A C 1
ATOM 1723 O O . THR A 1 225 ? 5.389 -3.242 -19.651 1.00 92.94 225 THR A O 1
ATOM 1726 N N . ASP A 1 226 ? 4.675 -3.967 -21.651 1.00 93.69 226 ASP A N 1
ATOM 1727 C CA . ASP A 1 226 ? 5.345 -5.275 -21.559 1.00 93.69 226 ASP A CA 1
ATOM 1728 C C . ASP A 1 226 ? 6.860 -5.137 -21.383 1.00 93.69 226 ASP A C 1
ATOM 1730 O O . ASP A 1 226 ? 7.481 -5.836 -20.575 1.00 93.69 226 ASP A O 1
ATOM 1734 N N . VAL A 1 227 ? 7.458 -4.173 -22.088 1.00 96.00 227 VAL A N 1
ATOM 1735 C CA . VAL A 1 227 ? 8.889 -3.861 -21.971 1.00 96.00 227 VAL A CA 1
ATOM 1736 C C . VAL A 1 227 ? 9.236 -3.468 -20.534 1.00 96.00 227 VAL A C 1
ATOM 1738 O O . VAL A 1 227 ? 10.267 -3.887 -20.001 1.00 96.00 227 VAL A O 1
ATOM 1741 N N . HIS A 1 228 ? 8.367 -2.692 -19.888 1.00 97.06 228 HIS A N 1
ATOM 1742 C CA . HIS A 1 228 ? 8.578 -2.201 -18.530 1.00 97.06 228 HIS A CA 1
ATOM 1743 C C . HIS A 1 228 ? 8.316 -3.265 -17.462 1.00 97.06 228 HIS A C 1
ATOM 1745 O O . HIS A 1 228 ? 9.092 -3.369 -16.511 1.00 97.06 228 HIS A O 1
ATOM 1751 N N . VAL A 1 229 ? 7.293 -4.104 -17.641 1.00 97.44 229 VAL A N 1
ATOM 1752 C CA . VAL A 1 229 ? 7.018 -5.249 -16.759 1.00 97.44 229 VAL A CA 1
ATOM 1753 C C . VAL A 1 229 ? 8.227 -6.185 -16.711 1.00 97.44 229 VAL A C 1
ATOM 1755 O O . VAL A 1 229 ? 8.680 -6.572 -15.630 1.00 97.44 229 VAL A O 1
ATOM 1758 N N . GLU A 1 230 ? 8.808 -6.515 -17.865 1.00 97.50 230 GLU A N 1
ATOM 1759 C CA . GLU A 1 230 ? 9.980 -7.392 -17.918 1.00 97.50 230 GLU A CA 1
ATOM 1760 C C . GLU A 1 230 ? 11.251 -6.720 -17.376 1.00 97.50 230 GLU A C 1
ATOM 1762 O O . GLU A 1 230 ? 12.050 -7.374 -16.696 1.00 97.50 230 GLU A O 1
ATOM 1767 N N . ALA A 1 231 ? 11.429 -5.411 -17.595 1.00 97.44 231 ALA A N 1
ATOM 1768 C CA . ALA A 1 231 ? 12.519 -4.649 -16.984 1.00 97.44 231 ALA A CA 1
ATOM 1769 C C . ALA A 1 231 ? 12.432 -4.656 -15.446 1.00 97.44 231 ALA A C 1
ATOM 1771 O O . ALA A 1 231 ? 13.430 -4.938 -14.776 1.00 97.44 231 ALA A O 1
ATOM 1772 N N . PHE A 1 232 ? 11.237 -4.436 -14.894 1.00 97.19 232 PHE A N 1
ATOM 1773 C CA . PHE A 1 232 ? 10.976 -4.458 -13.455 1.00 97.19 232 PHE A CA 1
ATOM 1774 C C . PHE A 1 232 ? 11.285 -5.828 -12.839 1.00 97.19 232 PHE A C 1
ATOM 1776 O O . PHE A 1 232 ? 12.099 -5.935 -11.919 1.00 97.19 232 PHE A O 1
ATOM 1783 N N . LYS A 1 233 ? 10.720 -6.908 -13.403 1.00 97.12 233 LYS A N 1
ATOM 1784 C CA . LYS A 1 233 ? 10.982 -8.288 -12.951 1.00 97.12 233 LYS A CA 1
ATOM 1785 C C . LYS A 1 233 ? 12.470 -8.632 -12.988 1.00 97.12 233 LYS A C 1
ATOM 1787 O O . LYS A 1 233 ? 12.988 -9.289 -12.081 1.00 97.12 233 LYS A O 1
ATOM 1792 N N . LYS A 1 234 ? 13.171 -8.211 -14.046 1.00 95.69 234 LYS A N 1
ATOM 1793 C CA . LYS A 1 234 ? 14.612 -8.436 -14.198 1.00 95.69 234 LYS A CA 1
ATOM 1794 C C . LYS A 1 234 ? 15.406 -7.729 -13.102 1.00 95.69 234 LYS A C 1
ATOM 1796 O O . LYS A 1 234 ? 16.302 -8.350 -12.527 1.00 95.69 234 LYS A O 1
ATOM 1801 N N . GLU A 1 235 ? 15.097 -6.467 -12.811 1.00 94.50 235 GLU A N 1
ATOM 1802 C CA . GLU A 1 235 ? 15.822 -5.702 -11.796 1.00 94.50 235 GLU A CA 1
ATOM 1803 C C . GLU A 1 235 ? 15.547 -6.239 -10.384 1.00 94.50 235 GLU A C 1
ATOM 1805 O O . GLU A 1 235 ? 16.494 -6.464 -9.633 1.00 94.50 235 GLU A O 1
ATOM 1810 N N . TRP A 1 236 ? 14.302 -6.582 -10.039 1.00 94.25 236 TRP A N 1
ATOM 1811 C CA . TRP A 1 236 ? 14.003 -7.250 -8.765 1.00 94.25 236 TRP A CA 1
ATOM 1812 C C . TRP A 1 236 ? 14.728 -8.588 -8.606 1.00 94.25 236 TRP A C 1
ATOM 1814 O O . TRP A 1 236 ? 15.330 -8.843 -7.560 1.00 94.25 236 TRP A O 1
ATOM 1824 N N . ARG A 1 237 ? 14.781 -9.412 -9.661 1.00 93.00 237 ARG A N 1
ATOM 1825 C CA . ARG A 1 237 ? 15.546 -10.668 -9.641 1.00 93.00 237 ARG A CA 1
ATOM 1826 C C . ARG A 1 237 ? 17.041 -10.426 -9.430 1.00 93.00 237 ARG A C 1
ATOM 1828 O O . ARG A 1 237 ? 17.675 -11.168 -8.683 1.00 93.00 237 ARG A O 1
ATOM 1835 N N . LYS A 1 238 ? 17.608 -9.388 -10.053 1.00 91.88 238 LYS A N 1
ATOM 1836 C CA . LYS A 1 238 ? 19.012 -8.981 -9.875 1.00 91.88 238 LYS A CA 1
ATOM 1837 C C . LYS A 1 238 ? 19.288 -8.530 -8.436 1.00 91.88 238 LYS A C 1
ATOM 1839 O O . LYS A 1 238 ? 20.261 -8.992 -7.840 1.00 91.88 238 LYS A O 1
ATOM 1844 N N . ARG A 1 239 ? 18.398 -7.715 -7.859 1.00 90.56 239 ARG A N 1
ATOM 1845 C CA . ARG A 1 239 ? 18.416 -7.317 -6.438 1.00 90.56 239 ARG A CA 1
ATOM 1846 C C . ARG A 1 239 ? 18.132 -8.490 -5.490 1.00 90.56 239 ARG A C 1
ATOM 1848 O O . ARG A 1 239 ? 18.298 -8.373 -4.285 1.00 90.56 239 ARG A O 1
ATOM 1855 N N . GLY A 1 240 ? 17.740 -9.647 -6.021 1.00 91.50 240 GLY A N 1
ATOM 1856 C CA . GLY A 1 240 ? 17.468 -10.851 -5.249 1.00 91.50 240 GLY A CA 1
ATOM 1857 C C . GLY A 1 240 ? 16.176 -10.778 -4.440 1.00 91.50 240 GLY A C 1
ATOM 1858 O O . GLY A 1 240 ? 16.062 -11.538 -3.480 1.00 91.50 240 GLY A O 1
ATOM 1859 N N . VAL A 1 241 ? 15.250 -9.887 -4.814 1.00 94.06 241 VAL A N 1
ATOM 1860 C CA . VAL A 1 241 ? 13.908 -9.782 -4.229 1.00 94.06 241 VAL A CA 1
ATOM 1861 C C . VAL A 1 241 ? 13.119 -11.037 -4.594 1.00 94.06 241 VAL A C 1
ATOM 1863 O O . VAL A 1 241 ? 13.077 -11.451 -5.752 1.00 94.06 241 VAL A O 1
ATOM 1866 N N . SER A 1 242 ? 12.524 -11.669 -3.590 1.00 94.50 242 SER A N 1
ATOM 1867 C CA . SER A 1 242 ? 11.641 -12.828 -3.736 1.00 94.50 242 SER A CA 1
ATOM 1868 C C . SER A 1 242 ? 10.625 -12.852 -2.600 1.00 94.50 242 SER A C 1
ATOM 1870 O O . SER A 1 242 ? 10.867 -12.256 -1.551 1.00 94.50 242 SER A O 1
ATOM 1872 N N . PHE A 1 243 ? 9.511 -13.545 -2.800 1.00 96.44 243 PHE A N 1
ATOM 1873 C CA . PHE A 1 243 ? 8.386 -13.557 -1.870 1.00 96.44 243 PHE A CA 1
ATOM 1874 C C . PHE A 1 243 ? 8.166 -14.958 -1.296 1.00 96.44 243 PHE A C 1
ATOM 1876 O O . PHE A 1 243 ? 8.505 -15.968 -1.921 1.00 96.44 243 PHE A O 1
ATOM 1883 N N . ASP A 1 244 ? 7.643 -15.028 -0.074 1.00 95.44 244 ASP A N 1
ATOM 1884 C CA . ASP A 1 244 ? 7.230 -16.285 0.532 1.00 95.44 244 ASP A CA 1
ATOM 1885 C C . ASP A 1 244 ? 5.873 -16.736 -0.023 1.00 95.44 244 ASP A C 1
ATOM 1887 O O . ASP A 1 244 ? 4.814 -16.340 0.457 1.00 95.44 244 ASP A O 1
ATOM 1891 N N . GLU A 1 245 ? 5.913 -17.606 -1.030 1.00 93.25 245 GLU A N 1
ATOM 1892 C CA . GLU A 1 245 ? 4.713 -18.149 -1.679 1.00 93.25 245 GLU A CA 1
ATOM 1893 C C . GLU A 1 245 ? 3.879 -19.081 -0.777 1.00 93.25 245 GLU A C 1
ATOM 1895 O O . GLU A 1 245 ? 2.804 -19.522 -1.180 1.00 93.25 245 GLU A O 1
ATOM 1900 N N . SER A 1 246 ? 4.343 -19.403 0.440 1.00 93.25 246 SER A N 1
ATOM 1901 C CA . SER A 1 246 ? 3.510 -20.098 1.430 1.00 93.25 246 SER A CA 1
ATOM 1902 C C . SER A 1 246 ? 2.549 -19.155 2.164 1.00 93.25 246 SER A C 1
ATOM 1904 O O . SER A 1 246 ? 1.546 -19.613 2.719 1.00 93.25 246 SER A O 1
ATOM 1906 N N . SER A 1 247 ? 2.819 -17.845 2.142 1.00 94.81 247 SER A N 1
ATOM 1907 C CA . SER A 1 247 ? 1.926 -16.826 2.684 1.00 94.81 247 SER A CA 1
ATOM 1908 C C . SER A 1 247 ? 0.777 -16.521 1.723 1.00 94.81 247 SER A C 1
ATOM 1910 O O . SER A 1 247 ? 0.915 -16.550 0.500 1.00 94.81 247 SER A O 1
ATOM 1912 N N . LYS A 1 248 ? -0.379 -16.177 2.298 1.00 96.31 248 LYS A N 1
ATOM 1913 C CA . LYS A 1 248 ? -1.530 -15.668 1.541 1.00 96.31 248 LYS A CA 1
ATOM 1914 C C . LYS A 1 248 ? -1.481 -14.151 1.346 1.00 96.31 248 LYS A C 1
ATOM 1916 O O . LYS A 1 248 ? -2.278 -13.631 0.569 1.00 96.31 248 LYS A O 1
ATOM 1921 N N . ALA A 1 249 ? -0.593 -13.450 2.053 1.00 98.38 249 ALA A N 1
ATOM 1922 C CA . ALA A 1 249 ? -0.424 -12.013 1.913 1.00 98.38 249 ALA A CA 1
ATOM 1923 C C . ALA A 1 249 ? 0.342 -11.695 0.628 1.00 98.38 249 ALA A C 1
ATOM 1925 O O . ALA A 1 249 ? 1.346 -12.331 0.310 1.00 98.38 249 ALA A O 1
ATOM 1926 N N . ARG A 1 250 ? -0.142 -10.699 -0.112 1.00 98.56 250 ARG A N 1
ATOM 1927 C CA . ARG A 1 250 ? 0.435 -10.269 -1.386 1.00 98.56 250 ARG A CA 1
ATOM 1928 C C . ARG A 1 250 ? 0.788 -8.790 -1.324 1.00 98.56 250 ARG A C 1
ATOM 1930 O O . ARG A 1 250 ? 0.013 -7.984 -0.809 1.00 98.56 250 ARG A O 1
ATOM 1937 N N . MET A 1 251 ? 1.945 -8.437 -1.868 1.00 98.62 251 MET A N 1
ATOM 1938 C CA . MET A 1 251 ? 2.351 -7.055 -2.093 1.00 98.62 251 MET A CA 1
ATOM 1939 C C . MET A 1 251 ? 1.803 -6.606 -3.446 1.00 98.62 251 MET A C 1
ATOM 1941 O O . MET A 1 251 ? 2.245 -7.106 -4.478 1.00 98.62 251 MET A O 1
ATOM 1945 N N . ILE A 1 252 ? 0.856 -5.668 -3.456 1.00 98.81 252 ILE A N 1
ATOM 1946 C CA . ILE A 1 252 ? 0.299 -5.125 -4.702 1.00 98.81 252 ILE A CA 1
ATOM 1947 C C . ILE A 1 252 ? 0.945 -3.774 -4.976 1.00 98.81 252 ILE A C 1
ATOM 1949 O O . ILE A 1 252 ? 0.766 -2.850 -4.187 1.00 98.81 252 ILE A O 1
ATOM 1953 N N . SER A 1 253 ? 1.699 -3.663 -6.068 1.00 98.56 253 SER A N 1
ATOM 1954 C CA . SER A 1 253 ? 2.510 -2.484 -6.401 1.00 98.56 253 SER A CA 1
ATOM 1955 C C . SER A 1 253 ? 2.050 -1.855 -7.710 1.00 98.56 253 SER A C 1
ATOM 1957 O O . SER A 1 253 ? 2.038 -2.531 -8.733 1.00 98.56 253 SER A O 1
ATOM 1959 N N . VAL A 1 254 ? 1.733 -0.562 -7.697 1.00 98.38 254 VAL A N 1
ATOM 1960 C CA . VAL A 1 254 ? 1.513 0.242 -8.906 1.00 98.38 254 VAL A CA 1
ATOM 1961 C C . VAL A 1 254 ? 2.844 0.857 -9.319 1.00 98.38 254 VAL A C 1
ATOM 1963 O O . VAL A 1 254 ? 3.449 1.628 -8.567 1.00 98.38 254 VAL A O 1
ATOM 1966 N N . VAL A 1 255 ? 3.307 0.495 -10.509 1.00 97.94 255 VAL A N 1
ATOM 1967 C CA . VAL A 1 255 ? 4.601 0.900 -11.053 1.00 97.94 255 VAL A CA 1
ATOM 1968 C C . VAL A 1 255 ? 4.386 1.912 -12.168 1.00 97.94 255 VAL A C 1
ATOM 1970 O O . VAL A 1 255 ? 3.617 1.669 -13.097 1.00 97.94 255 VAL A O 1
ATOM 1973 N N . PHE A 1 256 ? 5.091 3.034 -12.073 1.00 96.19 256 PHE A N 1
ATOM 1974 C CA . PHE A 1 256 ? 5.063 4.116 -13.050 1.00 96.19 256 PHE A CA 1
ATOM 1975 C C . PHE A 1 256 ? 6.353 4.143 -13.856 1.00 96.19 256 PHE A C 1
ATOM 1977 O O . PHE A 1 256 ? 7.417 3.783 -13.347 1.00 96.19 256 PHE A O 1
ATOM 1984 N N . ASN A 1 257 ? 6.258 4.624 -15.093 1.00 94.88 257 ASN A N 1
ATOM 1985 C CA . ASN A 1 257 ? 7.406 4.976 -15.911 1.00 94.88 257 ASN A CA 1
ATOM 1986 C C . ASN A 1 257 ? 7.620 6.496 -15.879 1.00 94.88 257 ASN A C 1
ATOM 1988 O O . ASN A 1 257 ? 6.724 7.254 -16.231 1.00 94.88 257 ASN A O 1
ATOM 1992 N N . SER A 1 258 ? 8.812 6.917 -15.455 1.00 91.62 258 SER A N 1
ATOM 1993 C CA . SER A 1 258 ? 9.268 8.309 -15.467 1.00 91.62 258 SER A CA 1
ATOM 1994 C C . SER A 1 258 ? 10.291 8.524 -16.581 1.00 91.62 258 SER A C 1
ATOM 1996 O O . SER A 1 258 ? 11.144 7.663 -16.822 1.00 91.62 258 SER A O 1
ATOM 1998 N N . ASP A 1 259 ? 10.212 9.681 -17.236 1.00 89.38 259 ASP A N 1
ATOM 1999 C CA . ASP A 1 259 ? 11.205 10.207 -18.175 1.00 89.38 259 ASP A CA 1
ATOM 2000 C C . ASP A 1 259 ? 11.870 11.508 -17.687 1.00 89.38 259 ASP A C 1
ATOM 2002 O O . ASP A 1 259 ? 12.493 12.218 -18.482 1.00 89.38 259 ASP A O 1
ATOM 2006 N N . LEU A 1 260 ? 11.751 11.815 -16.387 1.00 84.56 260 LEU A N 1
ATOM 2007 C CA . LEU A 1 260 ? 12.343 13.004 -15.770 1.00 84.56 260 LEU A CA 1
ATOM 2008 C C . LEU A 1 260 ? 13.864 13.055 -15.985 1.00 84.56 260 LEU A C 1
ATOM 2010 O O . LEU A 1 260 ? 14.553 12.035 -15.945 1.00 84.56 260 LEU A O 1
ATOM 2014 N N . ASP A 1 261 ? 14.379 14.263 -16.226 1.00 82.12 261 ASP A N 1
ATOM 2015 C CA . ASP A 1 261 ? 15.798 14.541 -16.490 1.00 82.12 261 ASP A CA 1
ATOM 2016 C C . ASP A 1 261 ? 16.416 13.662 -17.593 1.00 82.12 261 ASP A C 1
ATOM 2018 O O . ASP A 1 261 ? 17.567 13.230 -17.510 1.00 82.12 261 ASP A O 1
ATOM 2022 N N . ASP A 1 262 ? 15.623 13.370 -18.632 1.00 79.75 262 ASP A N 1
ATOM 2023 C CA . ASP A 1 262 ? 15.968 12.489 -19.756 1.00 79.75 262 ASP A CA 1
ATOM 2024 C C . ASP A 1 262 ? 16.332 11.046 -19.336 1.00 79.75 262 ASP A C 1
ATOM 2026 O O . ASP A 1 262 ? 16.817 10.246 -20.148 1.00 79.75 262 ASP A O 1
ATOM 2030 N N . LYS A 1 263 ? 16.062 10.667 -18.079 1.00 87.31 263 LYS A N 1
ATOM 2031 C CA . LYS A 1 263 ? 16.338 9.345 -17.521 1.00 87.31 263 LYS A CA 1
ATOM 2032 C C . LYS A 1 263 ? 15.067 8.508 -17.513 1.00 87.31 263 LYS A C 1
ATOM 2034 O O . LYS A 1 263 ? 14.058 8.864 -16.924 1.00 87.31 263 LYS A O 1
ATOM 2039 N N . GLN A 1 264 ? 15.140 7.340 -18.142 1.00 92.31 264 GLN A N 1
ATOM 2040 C CA . GLN A 1 264 ? 14.039 6.382 -18.165 1.00 92.31 264 GLN A CA 1
ATOM 2041 C C . GLN A 1 264 ? 14.103 5.497 -16.921 1.00 92.31 264 GLN A C 1
ATOM 2043 O O . GLN A 1 264 ? 14.978 4.628 -16.817 1.00 92.31 264 GLN A O 1
ATOM 2048 N N . THR A 1 265 ? 13.183 5.705 -15.984 1.00 94.19 265 THR A N 1
ATOM 2049 C CA . THR A 1 265 ? 13.098 4.911 -14.754 1.00 94.19 265 THR A CA 1
ATOM 2050 C C . THR A 1 265 ? 11.713 4.319 -14.539 1.00 94.19 265 THR A C 1
ATOM 2052 O O . THR A 1 265 ? 10.710 4.777 -15.091 1.00 94.19 265 THR A O 1
ATOM 2055 N N . LEU A 1 266 ? 11.680 3.249 -13.751 1.00 95.94 266 LEU A N 1
ATOM 2056 C CA . LEU A 1 266 ? 10.484 2.693 -13.145 1.00 95.94 266 LEU A CA 1
ATOM 2057 C C . LEU A 1 266 ? 10.553 2.912 -11.643 1.00 95.94 266 LEU A C 1
ATOM 2059 O O . LEU A 1 266 ? 11.612 2.739 -11.041 1.00 95.94 266 LEU A O 1
ATOM 2063 N N . PHE A 1 267 ? 9.427 3.238 -11.030 1.00 95.75 267 PHE A N 1
ATOM 2064 C CA . PHE A 1 267 ? 9.337 3.349 -9.580 1.00 95.75 267 PHE A CA 1
ATOM 2065 C C . PHE A 1 267 ? 7.960 2.901 -9.097 1.00 95.75 267 PHE A C 1
ATOM 2067 O O . PHE A 1 267 ? 6.963 2.997 -9.813 1.00 95.75 267 PHE A O 1
ATOM 2074 N N . ILE A 1 268 ? 7.913 2.393 -7.867 1.00 97.25 268 ILE A N 1
ATOM 2075 C CA . ILE A 1 268 ? 6.662 2.023 -7.206 1.00 97.25 268 ILE A CA 1
ATOM 2076 C C . ILE A 1 268 ? 6.049 3.308 -6.649 1.00 97.25 268 ILE A C 1
ATOM 2078 O O . ILE A 1 268 ? 6.504 3.815 -5.622 1.00 97.25 268 ILE A O 1
ATOM 2082 N N . GLY A 1 269 ? 5.051 3.848 -7.347 1.00 95.38 269 GLY A N 1
ATOM 2083 C CA . GLY A 1 269 ? 4.357 5.071 -6.934 1.00 95.38 269 GLY A CA 1
ATOM 2084 C C . GLY A 1 269 ? 3.251 4.812 -5.912 1.00 95.38 269 GLY A C 1
ATOM 2085 O O . GLY A 1 269 ? 2.941 5.690 -5.112 1.00 95.38 269 GLY A O 1
ATOM 2086 N N . HIS A 1 270 ? 2.696 3.596 -5.886 1.00 97.69 270 HIS A N 1
ATOM 2087 C CA . HIS A 1 270 ? 1.787 3.150 -4.831 1.00 97.69 270 HIS A CA 1
ATOM 2088 C C . HIS A 1 270 ? 1.978 1.673 -4.512 1.00 97.69 270 HIS A C 1
ATOM 2090 O O . HIS A 1 270 ? 2.349 0.883 -5.378 1.00 97.69 270 HIS A O 1
ATOM 2096 N N . VAL A 1 271 ? 1.703 1.293 -3.268 1.00 98.62 271 VAL A N 1
ATOM 2097 C CA . VAL A 1 271 ? 1.763 -0.097 -2.830 1.00 98.62 271 VAL A CA 1
ATOM 2098 C C . VAL A 1 271 ? 0.822 -0.357 -1.653 1.00 98.62 271 VAL A C 1
ATOM 2100 O O . VAL A 1 271 ? 0.638 0.496 -0.786 1.00 98.62 271 VAL A O 1
ATOM 2103 N N . GLY A 1 272 ? 0.241 -1.550 -1.602 1.00 98.62 272 GLY A N 1
ATOM 2104 C CA . GLY A 1 272 ? -0.541 -2.006 -0.458 1.00 98.62 272 GLY A CA 1
ATOM 2105 C C . GLY A 1 272 ? -0.412 -3.504 -0.215 1.00 98.62 272 GLY A C 1
ATOM 2106 O O . GLY A 1 272 ? 0.247 -4.231 -0.964 1.00 98.62 272 GLY A O 1
ATOM 2107 N N . VAL A 1 273 ? -1.073 -3.964 0.844 1.00 98.88 273 VAL A N 1
ATOM 2108 C CA . VAL A 1 273 ? -1.097 -5.372 1.251 1.00 98.88 273 VAL A CA 1
ATOM 2109 C C . VAL A 1 273 ? -2.467 -5.957 0.952 1.00 98.88 273 VAL A C 1
ATOM 2111 O O . VAL A 1 273 ? -3.475 -5.456 1.438 1.00 98.88 273 VAL A O 1
ATOM 2114 N N . LEU A 1 274 ? -2.512 -7.034 0.174 1.00 98.88 274 LEU A N 1
ATOM 2115 C CA . LEU A 1 274 ? -3.737 -7.764 -0.133 1.00 98.88 274 LEU A CA 1
ATOM 2116 C C . LEU A 1 274 ? -3.750 -9.090 0.629 1.00 98.88 274 LEU A C 1
ATOM 2118 O O . LEU A 1 274 ? -2.815 -9.882 0.513 1.00 98.88 274 LEU A O 1
ATOM 2122 N N . VAL A 1 275 ? -4.812 -9.341 1.391 1.00 98.81 275 VAL A N 1
ATOM 2123 C CA . VAL A 1 275 ? -5.015 -10.586 2.150 1.00 98.81 275 VAL A CA 1
ATOM 2124 C C . VAL A 1 275 ? -6.427 -11.134 1.940 1.00 98.81 275 VAL A C 1
ATOM 2126 O O . VAL A 1 275 ? -7.357 -10.356 1.721 1.00 98.81 275 VAL A O 1
ATOM 2129 N N . PRO A 1 276 ? -6.641 -12.456 2.030 1.00 98.56 276 PRO A N 1
ATOM 2130 C CA . PRO A 1 276 ? -7.985 -13.014 2.106 1.00 98.56 276 PRO A CA 1
ATOM 2131 C C . PRO A 1 276 ? -8.711 -12.532 3.366 1.00 98.56 276 PRO A C 1
ATOM 2133 O O . PRO A 1 276 ? -8.160 -12.562 4.464 1.00 98.56 276 PRO A O 1
ATOM 2136 N N . GLY A 1 277 ? -9.956 -12.107 3.198 1.00 97.38 277 GLY A N 1
ATOM 2137 C CA . GLY A 1 277 ? -10.872 -11.745 4.271 1.00 97.38 277 GLY A CA 1
ATOM 2138 C C . GLY A 1 277 ? -11.980 -12.780 4.463 1.00 97.38 277 GLY A C 1
ATOM 2139 O O . GLY A 1 277 ? -11.946 -13.894 3.936 1.00 97.38 277 GLY A O 1
ATOM 2140 N N . LYS A 1 278 ? -13.001 -12.388 5.227 1.00 94.31 278 LYS A N 1
ATOM 2141 C CA . LYS A 1 278 ? -14.225 -13.181 5.409 1.00 94.31 278 LYS A CA 1
ATOM 2142 C C . LYS A 1 278 ? -15.053 -13.220 4.121 1.00 94.31 278 LYS A C 1
ATOM 2144 O O . LYS A 1 278 ? -14.879 -12.393 3.230 1.00 94.31 278 LYS A O 1
ATOM 2149 N N . ASP A 1 279 ? -15.960 -14.190 4.039 1.00 94.75 279 ASP A N 1
ATOM 2150 C CA . ASP A 1 279 ? -16.945 -14.320 2.954 1.00 94.75 279 ASP A CA 1
ATOM 2151 C C . ASP A 1 279 ? -16.329 -14.366 1.546 1.00 94.75 279 ASP A C 1
ATOM 2153 O O . ASP A 1 279 ? -16.908 -13.870 0.579 1.00 94.75 279 ASP A O 1
ATOM 2157 N N . ASN A 1 280 ? -15.139 -14.971 1.441 1.00 94.75 280 ASN A N 1
ATOM 2158 C CA . ASN A 1 280 ? -14.337 -15.056 0.217 1.00 94.75 280 ASN A CA 1
ATOM 2159 C C . ASN A 1 280 ? -14.014 -13.689 -0.414 1.00 94.75 280 ASN A C 1
ATOM 2161 O O . ASN A 1 280 ? -13.762 -13.620 -1.613 1.00 94.75 280 ASN A O 1
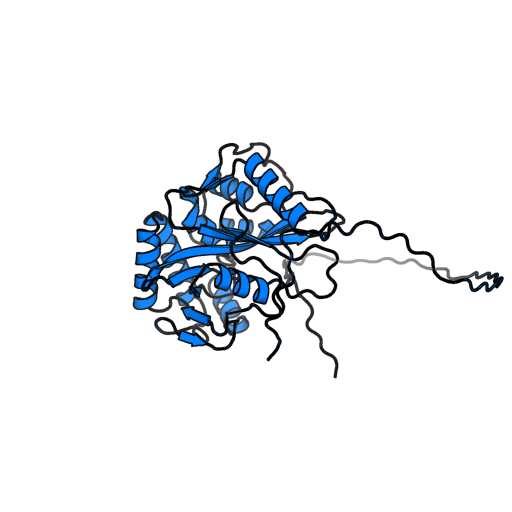ATOM 2165 N N . LYS A 1 281 ? -14.024 -12.608 0.374 1.00 97.75 281 LYS A N 1
ATOM 2166 C CA . LYS A 1 281 ? -13.557 -11.290 -0.062 1.00 97.75 281 LYS A CA 1
ATOM 2167 C C . LYS A 1 281 ? -12.049 -11.173 0.098 1.00 97.75 281 LYS A C 1
ATOM 2169 O O . LYS A 1 281 ? -11.423 -11.915 0.853 1.00 97.75 281 LYS A O 1
ATOM 2174 N N . LEU A 1 282 ? -11.476 -10.183 -0.564 1.00 98.56 282 LEU A N 1
ATOM 2175 C CA . LEU A 1 282 ? -10.110 -9.727 -0.360 1.00 98.56 282 LEU A CA 1
ATOM 2176 C C . LEU A 1 282 ? -10.127 -8.413 0.420 1.00 98.56 282 LEU A C 1
ATOM 2178 O O . LEU A 1 282 ? -10.959 -7.550 0.148 1.00 98.56 282 LEU A O 1
ATOM 2182 N N . LEU A 1 283 ? -9.205 -8.262 1.369 1.00 98.81 283 LEU A N 1
ATOM 2183 C CA . LEU A 1 283 ? -8.932 -7.002 2.050 1.00 98.81 283 LEU A CA 1
ATOM 2184 C C . LEU A 1 283 ? -7.669 -6.391 1.457 1.00 98.81 283 LEU A C 1
ATOM 2186 O O . LEU A 1 283 ? -6.605 -7.010 1.506 1.00 98.81 283 LEU A O 1
ATOM 2190 N N . PHE A 1 284 ? -7.785 -5.181 0.921 1.00 98.75 284 PHE A N 1
ATOM 2191 C CA . PHE A 1 284 ? -6.651 -4.392 0.465 1.00 98.75 284 PHE A CA 1
ATOM 2192 C C . PHE A 1 284 ? -6.355 -3.294 1.484 1.00 98.75 284 PHE A C 1
ATOM 2194 O O . PHE A 1 284 ? -7.136 -2.357 1.636 1.00 98.75 284 PHE A O 1
ATOM 2201 N N . ILE A 1 285 ? -5.258 -3.454 2.221 1.00 98.75 285 ILE A N 1
ATOM 2202 C CA . ILE A 1 285 ? -4.780 -2.528 3.244 1.00 98.75 285 ILE A CA 1
ATOM 2203 C C . ILE A 1 285 ? -3.830 -1.532 2.592 1.00 98.75 285 ILE A C 1
ATOM 2205 O O . ILE A 1 285 ? -2.802 -1.922 2.031 1.00 98.75 285 ILE A O 1
ATOM 2209 N N . GLU A 1 286 ? -4.131 -0.244 2.718 1.00 95.12 286 GLU A N 1
ATOM 2210 C CA . GLU A 1 286 ? -3.299 0.803 2.143 1.00 95.12 286 GLU A CA 1
ATOM 2211 C C . GLU A 1 286 ? -3.215 2.068 3.003 1.00 95.12 286 GLU A C 1
ATOM 2213 O O . GLU A 1 286 ? -4.056 2.363 3.857 1.00 95.12 286 GLU A O 1
ATOM 2218 N N . LYS A 1 287 ? -2.150 2.828 2.746 1.00 95.19 287 LYS A N 1
ATOM 2219 C CA . LYS A 1 287 ? -1.900 4.165 3.280 1.00 95.19 287 LYS A CA 1
ATOM 2220 C C . LYS A 1 287 ? -1.519 5.063 2.107 1.00 95.19 287 LYS A C 1
ATOM 2222 O O . LYS A 1 287 ? -0.349 5.128 1.751 1.00 95.19 287 LYS A O 1
ATOM 2227 N N . LEU A 1 288 ? -2.506 5.688 1.465 1.00 86.06 288 LEU A N 1
ATOM 2228 C CA . LEU A 1 288 ? -2.342 6.314 0.142 1.00 86.06 288 LEU A CA 1
ATOM 2229 C C . LEU A 1 288 ? -1.232 7.374 0.080 1.00 86.06 288 LEU A C 1
ATOM 2231 O O . LEU A 1 288 ? -0.446 7.402 -0.860 1.00 86.06 288 LEU A O 1
ATOM 2235 N N . ALA A 1 289 ? -1.145 8.222 1.097 1.00 87.50 289 ALA A N 1
ATOM 2236 C CA . ALA A 1 289 ? -0.122 9.252 1.233 1.00 87.50 289 ALA A CA 1
ATOM 2237 C C . ALA A 1 289 ? 0.142 9.510 2.716 1.00 87.50 289 ALA A C 1
ATOM 2239 O O . ALA A 1 289 ? -0.572 8.986 3.566 1.00 87.50 289 ALA A O 1
ATOM 2240 N N . PHE A 1 290 ? 1.128 10.341 3.047 1.00 88.81 290 PHE A N 1
ATOM 2241 C CA . PHE A 1 290 ? 1.436 10.739 4.426 1.00 88.81 290 PHE A CA 1
ATOM 2242 C C . PHE A 1 290 ? 0.230 11.353 5.156 1.00 88.81 290 PHE A C 1
ATOM 2244 O O . PHE A 1 290 ? -0.088 10.962 6.280 1.00 88.81 290 PHE A O 1
ATOM 2251 N N . GLN A 1 291 ? -0.491 12.231 4.464 1.00 81.38 291 GLN A N 1
ATOM 2252 C CA . GLN A 1 291 ? -1.642 12.984 4.957 1.00 81.38 291 GLN A CA 1
ATOM 2253 C C . GLN A 1 291 ? -2.998 12.300 4.738 1.00 81.38 291 GLN A C 1
ATOM 2255 O O . GLN A 1 291 ? -4.007 12.793 5.224 1.00 81.38 291 GLN A O 1
ATOM 2260 N N . GLU A 1 292 ? -3.054 11.186 4.006 1.00 89.81 292 GLU A N 1
ATOM 2261 C CA . GLU A 1 292 ? -4.309 10.451 3.813 1.00 89.81 292 GLU A CA 1
ATOM 2262 C C . GLU A 1 292 ? -4.488 9.386 4.897 1.00 89.81 292 GLU A C 1
ATOM 2264 O O . GLU A 1 292 ? -3.496 8.806 5.343 1.00 89.81 292 GLU A O 1
ATOM 2269 N N . PRO A 1 293 ? -5.718 9.112 5.354 1.00 94.88 293 PRO A N 1
ATOM 2270 C CA . PRO A 1 293 ? -5.950 8.133 6.404 1.00 94.88 293 PRO A CA 1
ATOM 2271 C C . PRO A 1 293 ? -5.525 6.728 5.975 1.00 94.88 293 PRO A C 1
ATOM 2273 O O . PRO A 1 293 ? -5.478 6.389 4.791 1.00 94.88 293 PRO A O 1
ATOM 2276 N N . TYR A 1 294 ? -5.243 5.885 6.967 1.00 97.94 294 TYR A N 1
ATOM 2277 C CA . TYR A 1 294 ? -5.210 4.448 6.728 1.00 97.94 294 TYR A CA 1
ATOM 2278 C C . TYR A 1 294 ? -6.579 3.999 6.234 1.00 97.94 294 TYR A C 1
ATOM 2280 O O . TYR A 1 294 ? -7.611 4.477 6.720 1.00 97.94 294 TYR A O 1
ATOM 2288 N N . GLN A 1 295 ? -6.589 3.069 5.287 1.00 97.56 295 GLN A N 1
ATOM 2289 C CA . GLN A 1 295 ? -7.828 2.465 4.843 1.00 97.56 295 GLN A CA 1
ATOM 2290 C C . GLN A 1 295 ? -7.675 0.993 4.500 1.00 97.56 295 GLN A C 1
ATOM 2292 O O . GLN A 1 295 ? -6.595 0.509 4.155 1.00 97.56 295 GLN A O 1
ATOM 2297 N N . VAL A 1 296 ? -8.797 0.289 4.593 1.00 98.56 296 VAL A N 1
ATOM 2298 C CA . VAL A 1 296 ? -8.932 -1.082 4.115 1.00 98.56 296 VAL A CA 1
ATOM 2299 C C . VAL A 1 296 ? -10.141 -1.161 3.211 1.00 98.56 296 VAL A C 1
ATOM 2301 O O . VAL A 1 296 ? -11.237 -0.791 3.630 1.00 98.56 296 VAL A O 1
ATOM 2304 N N . LEU A 1 297 ? -9.943 -1.653 1.991 1.00 98.25 297 LEU A N 1
ATOM 2305 C CA . LEU A 1 297 ? -10.995 -1.852 0.999 1.00 98.25 297 LEU A CA 1
ATOM 2306 C C . LEU A 1 297 ? -11.328 -3.336 0.858 1.00 98.25 297 LEU A C 1
ATOM 2308 O O . LEU A 1 297 ? -10.449 -4.187 0.991 1.00 98.25 297 LEU A O 1
ATOM 2312 N N . LYS A 1 298 ? -12.596 -3.642 0.577 1.00 98.25 298 LYS A N 1
ATOM 2313 C CA . LYS A 1 298 ? -13.081 -4.999 0.304 1.00 98.25 298 LYS A CA 1
ATOM 2314 C C . LYS A 1 298 ? -13.340 -5.181 -1.186 1.00 98.25 298 LYS A C 1
ATOM 2316 O O . LYS A 1 298 ? -14.079 -4.392 -1.772 1.00 98.25 298 LYS A O 1
ATOM 2321 N N . PHE A 1 299 ? -12.798 -6.253 -1.751 1.00 97.94 299 PHE A N 1
ATOM 2322 C CA . PHE A 1 299 ? -12.974 -6.628 -3.155 1.00 97.94 299 PHE A CA 1
ATOM 2323 C C . PHE A 1 299 ? -13.421 -8.082 -3.294 1.00 97.94 299 PHE A C 1
ATOM 2325 O O . PHE A 1 299 ? -13.163 -8.904 -2.414 1.00 97.94 299 PHE A O 1
ATOM 2332 N N . ASP A 1 300 ? -14.086 -8.401 -4.401 1.00 96.44 300 ASP A N 1
ATOM 2333 C CA . ASP A 1 300 ? -14.484 -9.774 -4.728 1.00 96.44 300 ASP A CA 1
ATOM 2334 C C . ASP A 1 300 ? -13.296 -10.609 -5.211 1.00 96.44 300 ASP A C 1
ATOM 2336 O O . ASP A 1 300 ? -13.163 -11.778 -4.856 1.00 96.44 300 ASP A O 1
ATOM 2340 N N . ASP A 1 301 ? -12.420 -9.997 -6.007 1.00 96.19 301 ASP A N 1
ATOM 2341 C CA . ASP A 1 301 ? -11.275 -10.646 -6.629 1.00 96.19 301 ASP A CA 1
ATOM 2342 C C . ASP A 1 301 ? -10.178 -9.629 -6.998 1.00 96.19 301 ASP A C 1
ATOM 2344 O O . ASP A 1 301 ? -10.310 -8.420 -6.789 1.00 96.19 301 ASP A O 1
ATOM 2348 N N . LYS A 1 302 ? -9.061 -10.131 -7.537 1.00 96.25 302 LYS A N 1
ATOM 2349 C CA . LYS A 1 302 ? -7.911 -9.310 -7.945 1.00 96.25 302 LYS A CA 1
ATOM 2350 C C . LYS A 1 302 ? -8.196 -8.423 -9.159 1.00 96.25 302 LYS A C 1
ATOM 2352 O O . LYS A 1 302 ? -7.546 -7.389 -9.290 1.00 96.25 302 LYS A O 1
ATOM 2357 N N . SER A 1 303 ? -9.176 -8.769 -9.996 1.00 94.00 303 SER A N 1
ATOM 2358 C CA . SER A 1 303 ? -9.555 -7.925 -11.134 1.00 94.00 303 SER A CA 1
ATOM 2359 C C . SER A 1 303 ? -10.172 -6.621 -10.637 1.00 94.00 303 SER A C 1
ATOM 2361 O O . SER A 1 303 ? -9.795 -5.556 -11.110 1.00 94.00 303 SER A O 1
ATOM 2363 N N . GLN A 1 304 ? -11.026 -6.668 -9.608 1.00 95.12 304 GLN A N 1
ATOM 2364 C CA . GLN A 1 304 ? -11.553 -5.447 -8.985 1.00 95.12 304 GLN A CA 1
ATOM 2365 C C . GLN A 1 304 ? -10.467 -4.599 -8.302 1.00 95.12 304 GLN A C 1
ATOM 2367 O O . GLN A 1 304 ? -10.545 -3.370 -8.334 1.00 95.12 304 GLN A O 1
ATOM 2372 N N . VAL A 1 305 ? -9.434 -5.229 -7.726 1.00 97.00 305 VAL A N 1
ATOM 2373 C CA . VAL A 1 305 ? -8.257 -4.509 -7.201 1.00 97.00 305 VAL A CA 1
ATOM 2374 C C . VAL A 1 305 ? -7.531 -3.783 -8.338 1.00 97.00 305 VAL A C 1
ATOM 2376 O O . VAL A 1 305 ? -7.205 -2.604 -8.207 1.00 97.00 305 VAL A O 1
ATOM 2379 N N . ALA A 1 306 ? -7.309 -4.463 -9.468 1.00 95.44 306 ALA A N 1
ATOM 2380 C CA . ALA A 1 306 ? -6.674 -3.873 -10.640 1.00 95.44 306 ALA A CA 1
ATOM 2381 C C . ALA A 1 306 ? -7.498 -2.709 -11.216 1.00 95.44 306 ALA A C 1
ATOM 2383 O O . ALA A 1 306 ? -6.945 -1.647 -11.487 1.00 95.44 306 ALA A O 1
ATOM 2384 N N . GLU A 1 307 ? -8.818 -2.871 -11.336 1.00 93.81 307 GLU A N 1
ATOM 2385 C CA . GLU A 1 307 ? -9.737 -1.813 -11.769 1.00 93.81 307 GLU A CA 1
ATOM 2386 C C . GLU A 1 307 ? -9.678 -0.582 -10.854 1.00 93.81 307 GLU A C 1
ATOM 2388 O O . GLU A 1 307 ? -9.566 0.538 -11.350 1.00 93.81 307 GLU A O 1
ATOM 2393 N N . TYR A 1 308 ? -9.709 -0.776 -9.529 1.00 95.12 308 TYR A N 1
ATOM 2394 C CA . TYR A 1 308 ? -9.601 0.309 -8.545 1.00 95.12 308 TYR A CA 1
ATOM 2395 C C . TYR A 1 308 ? -8.290 1.088 -8.689 1.00 95.12 308 TYR A C 1
ATOM 2397 O O . TYR A 1 308 ? -8.284 2.319 -8.719 1.00 95.12 308 TYR A O 1
ATOM 2405 N N . LEU A 1 309 ? -7.171 0.375 -8.795 1.00 95.81 309 LEU A N 1
ATOM 2406 C CA . LEU A 1 309 ? -5.856 0.997 -8.890 1.00 95.81 309 LEU A CA 1
ATOM 2407 C C . LEU A 1 309 ? -5.672 1.716 -10.231 1.00 95.81 309 LEU A C 1
ATOM 2409 O O . LEU A 1 309 ? -5.210 2.853 -10.249 1.00 95.81 309 LEU A O 1
ATOM 2413 N N . MET A 1 310 ? -6.099 1.118 -11.344 1.00 93.00 310 MET A N 1
ATOM 2414 C CA . MET A 1 310 ? -6.040 1.781 -12.651 1.00 93.00 310 MET A CA 1
ATOM 2415 C C . MET A 1 310 ? -6.974 2.993 -12.720 1.00 93.00 310 MET A C 1
ATOM 2417 O O . MET A 1 310 ? -6.566 4.025 -13.236 1.00 93.00 310 MET A O 1
ATOM 2421 N N . TYR A 1 311 ? -8.175 2.929 -12.126 1.00 91.25 311 TYR A N 1
ATOM 2422 C CA . TYR A 1 311 ? -9.055 4.099 -11.991 1.00 91.25 311 TYR A CA 1
ATOM 2423 C C . TYR A 1 311 ? -8.352 5.279 -11.321 1.00 91.25 311 TYR A C 1
ATOM 2425 O O . TYR A 1 311 ? -8.515 6.429 -11.726 1.00 91.25 311 TYR A O 1
ATOM 2433 N N . LYS A 1 312 ? -7.602 4.983 -10.257 1.00 91.62 312 LYS A N 1
ATOM 2434 C CA . LYS A 1 312 ? -6.979 5.994 -9.410 1.00 91.62 312 LYS A CA 1
ATOM 2435 C C . LYS A 1 312 ? -5.702 6.568 -10.021 1.00 91.62 312 LYS A C 1
ATOM 2437 O O . LYS A 1 312 ? -5.429 7.748 -9.818 1.00 91.62 312 LYS A O 1
ATOM 2442 N N . TYR A 1 313 ? -4.924 5.745 -10.722 1.00 92.94 313 TYR A N 1
ATOM 2443 C CA . TYR A 1 313 ? -3.551 6.077 -11.106 1.00 92.94 313 TYR A CA 1
ATOM 2444 C C . TYR A 1 313 ? -3.322 6.241 -12.613 1.00 92.94 313 TYR A C 1
ATOM 2446 O O . TYR A 1 313 ? -2.408 6.967 -12.991 1.00 92.94 313 TYR A O 1
ATOM 2454 N N . ASP A 1 314 ? -4.142 5.642 -13.479 1.00 91.06 314 ASP A N 1
ATOM 2455 C CA . ASP A 1 314 ? -4.049 5.815 -14.936 1.00 91.06 314 ASP A CA 1
ATOM 2456 C C . ASP A 1 314 ? -4.930 6.983 -15.405 1.00 91.06 314 ASP A C 1
ATOM 2458 O O . ASP A 1 314 ? -5.957 6.813 -16.061 1.00 91.06 314 ASP A O 1
ATOM 2462 N N . VAL A 1 315 ? -4.565 8.194 -14.977 1.00 82.19 315 VAL A N 1
ATOM 2463 C CA . VAL A 1 315 ? -5.372 9.415 -15.174 1.00 82.19 315 VAL A CA 1
ATOM 2464 C C . VAL A 1 315 ? -4.745 10.420 -16.142 1.00 82.19 315 VAL A C 1
ATOM 2466 O O . VAL A 1 315 ? -5.383 11.418 -16.492 1.00 82.19 315 VAL A O 1
ATOM 2469 N N . GLU A 1 316 ? -3.503 10.185 -16.568 1.00 78.38 316 GLU A N 1
ATOM 2470 C CA . GLU A 1 316 ? -2.779 11.084 -17.463 1.00 78.38 316 GLU A CA 1
ATOM 2471 C C . GLU A 1 316 ? -3.217 10.906 -18.920 1.00 78.38 316 GLU A C 1
ATOM 2473 O O . GLU A 1 316 ? -3.249 9.806 -19.472 1.00 78.38 316 GLU A O 1
ATOM 2478 N N . TRP A 1 317 ? -3.539 12.028 -19.561 1.00 70.81 317 TRP A N 1
ATOM 2479 C CA . TRP A 1 317 ? -3.891 12.079 -20.977 1.00 70.81 317 TRP A CA 1
ATOM 2480 C C . TRP A 1 317 ? -2.650 12.425 -21.799 1.00 70.81 317 TRP A C 1
ATOM 2482 O O . TRP A 1 317 ? -1.868 13.284 -21.398 1.00 70.81 317 TRP A O 1
ATOM 2492 N N . ASP A 1 318 ? -2.494 11.786 -22.962 1.00 75.69 318 ASP A N 1
ATOM 2493 C CA . ASP A 1 318 ? -1.385 12.022 -23.900 1.00 75.69 318 ASP A CA 1
ATOM 2494 C C . ASP A 1 318 ? 0.021 11.872 -23.271 1.00 75.69 318 ASP A C 1
ATOM 2496 O O . ASP A 1 318 ? 0.976 12.545 -23.676 1.00 75.69 318 ASP A O 1
ATOM 2500 N N . GLN A 1 319 ? 0.155 10.980 -22.281 1.00 73.38 319 GLN A N 1
ATOM 2501 C CA . GLN A 1 319 ? 1.435 10.678 -21.639 1.00 73.38 319 GLN A CA 1
ATOM 2502 C C . GLN A 1 319 ? 2.467 10.162 -22.656 1.00 73.38 319 GLN A C 1
ATOM 2504 O O . GLN A 1 319 ? 2.159 9.386 -23.562 1.00 73.38 319 GLN A O 1
ATOM 2509 N N . LYS A 1 320 ? 3.715 10.627 -22.517 1.00 84.38 320 LYS A N 1
ATOM 2510 C CA . LYS A 1 320 ? 4.855 10.205 -23.357 1.00 84.38 320 LYS A CA 1
ATOM 2511 C C . LYS A 1 320 ? 5.536 8.936 -22.839 1.00 84.38 320 LYS A C 1
ATOM 2513 O O . LYS A 1 320 ? 6.413 8.395 -23.515 1.00 84.38 320 LYS A O 1
ATOM 2518 N N . THR A 1 321 ? 5.143 8.505 -21.649 1.00 89.56 321 THR A N 1
ATOM 2519 C CA . THR A 1 321 ? 5.571 7.306 -20.935 1.00 89.56 321 THR A CA 1
ATOM 2520 C C . THR A 1 321 ? 4.514 6.211 -21.080 1.00 89.56 321 THR A C 1
ATOM 2522 O O . THR A 1 321 ? 3.406 6.450 -21.565 1.00 89.56 321 THR A O 1
ATOM 2525 N N . ALA A 1 322 ? 4.860 4.975 -20.725 1.00 91.75 322 ALA A N 1
ATOM 2526 C CA . ALA A 1 322 ? 3.885 3.888 -20.714 1.00 91.75 322 ALA A CA 1
ATOM 2527 C C . ALA A 1 322 ? 2.832 4.072 -19.607 1.00 91.75 322 ALA A C 1
ATOM 2529 O O . ALA A 1 322 ? 3.125 4.635 -18.551 1.00 91.75 322 ALA A O 1
ATOM 2530 N N . HIS A 1 323 ? 1.638 3.507 -19.825 1.00 92.50 323 HIS A N 1
ATOM 2531 C CA . HIS A 1 323 ? 0.616 3.387 -18.783 1.00 92.50 323 HIS A CA 1
ATOM 2532 C C . HIS A 1 323 ? 1.182 2.680 -17.540 1.00 92.50 323 HIS A C 1
ATOM 2534 O O . HIS A 1 323 ? 1.997 1.755 -17.686 1.00 92.50 323 HIS A O 1
ATOM 2540 N N . PRO A 1 324 ? 0.729 3.047 -16.324 1.00 95.38 324 PRO A N 1
ATOM 2541 C CA . PRO A 1 324 ? 1.119 2.329 -15.125 1.00 95.38 324 PRO A CA 1
ATOM 2542 C C . PRO A 1 324 ? 0.691 0.860 -15.212 1.00 95.38 324 PRO A C 1
ATOM 2544 O O . PRO A 1 324 ? -0.292 0.494 -15.869 1.00 95.38 324 PRO A O 1
ATOM 2547 N N . PHE A 1 325 ? 1.439 0.003 -14.527 1.00 96.56 325 PHE A N 1
ATOM 2548 C CA . PHE A 1 325 ? 1.122 -1.416 -14.407 1.00 96.56 325 PHE A CA 1
ATOM 2549 C C . PHE A 1 325 ? 1.140 -1.868 -12.959 1.00 96.56 325 PHE A C 1
ATOM 2551 O O . PHE A 1 325 ? 1.713 -1.213 -12.090 1.00 96.56 325 PHE A O 1
ATOM 2558 N N . ILE A 1 326 ? 0.476 -2.990 -12.696 1.00 98.25 326 ILE A N 1
ATOM 2559 C CA . ILE A 1 326 ? 0.241 -3.464 -11.338 1.00 98.25 326 ILE A CA 1
ATOM 2560 C C . ILE A 1 326 ? 0.883 -4.832 -11.170 1.00 98.25 326 ILE A C 1
ATOM 2562 O O . ILE A 1 326 ? 0.541 -5.784 -11.871 1.00 98.25 326 ILE A O 1
ATOM 2566 N N . MET A 1 327 ? 1.797 -4.924 -10.217 1.00 98.44 327 MET A N 1
ATOM 2567 C CA . MET A 1 327 ? 2.465 -6.158 -9.836 1.00 98.44 327 MET A CA 1
ATOM 2568 C C . MET A 1 327 ? 1.797 -6.747 -8.593 1.00 98.44 327 MET A C 1
ATOM 2570 O O . MET A 1 327 ? 1.567 -6.041 -7.616 1.00 98.44 327 MET A O 1
ATOM 2574 N N . ASP A 1 328 ? 1.497 -8.039 -8.634 1.00 98.12 328 ASP A N 1
ATOM 2575 C CA . ASP A 1 328 ? 1.135 -8.886 -7.504 1.00 98.12 328 ASP A CA 1
ATOM 2576 C C . ASP A 1 328 ? 2.354 -9.744 -7.146 1.00 98.12 328 ASP A C 1
ATOM 2578 O O . ASP A 1 328 ? 2.683 -10.709 -7.847 1.00 98.12 328 ASP A O 1
ATOM 2582 N N . ASN A 1 329 ? 3.046 -9.364 -6.068 1.00 98.00 329 ASN A N 1
ATOM 2583 C CA . ASN A 1 329 ? 4.424 -9.780 -5.819 1.00 98.00 329 ASN A CA 1
ATOM 2584 C C . ASN A 1 329 ? 5.260 -9.551 -7.095 1.00 98.00 329 ASN A C 1
ATOM 2586 O O . ASN A 1 329 ? 5.239 -8.458 -7.654 1.00 98.00 329 ASN A O 1
ATOM 2590 N N . ASP A 1 3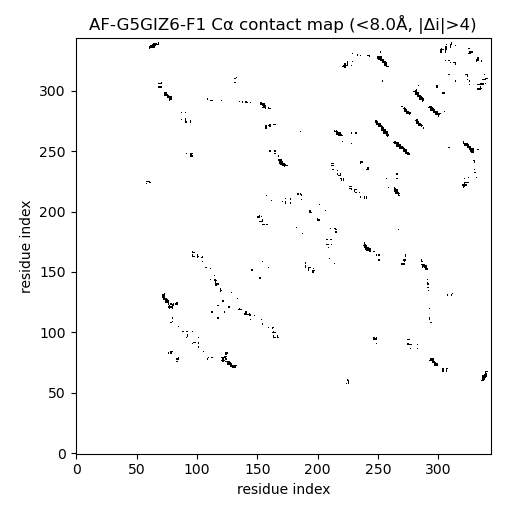30 ? 5.991 -10.556 -7.579 1.00 95.88 330 ASP A N 1
ATOM 2591 C CA . ASP A 1 330 ? 6.882 -10.472 -8.743 1.00 95.88 330 ASP A CA 1
ATOM 2592 C C . ASP A 1 330 ? 6.200 -10.773 -10.093 1.00 95.88 330 ASP A C 1
ATOM 2594 O O . ASP A 1 330 ? 6.870 -10.902 -11.122 1.00 95.88 330 ASP A O 1
ATOM 2598 N N . SER A 1 331 ? 4.869 -10.860 -10.115 1.00 96.38 331 SER A N 1
ATOM 2599 C CA . SER A 1 331 ? 4.075 -11.174 -11.305 1.00 96.38 331 SER A CA 1
ATOM 2600 C C . SER A 1 331 ? 3.091 -10.055 -11.633 1.00 96.38 331 SER A C 1
ATOM 2602 O O . SER A 1 331 ? 2.683 -9.309 -10.755 1.00 96.38 331 SER A O 1
ATOM 2604 N N . LEU A 1 332 ? 2.703 -9.913 -12.903 1.00 96.81 332 LEU A N 1
ATOM 2605 C CA . LEU A 1 332 ? 1.648 -8.966 -13.281 1.00 96.81 332 LEU A CA 1
ATOM 2606 C C . LEU A 1 332 ? 0.323 -9.414 -12.642 1.00 96.81 332 LEU A C 1
ATOM 2608 O O . LEU A 1 332 ? 0.030 -10.613 -12.639 1.00 96.81 332 LEU A O 1
ATOM 2612 N N . ILE A 1 333 ? -0.460 -8.480 -12.097 1.00 96.31 333 ILE A N 1
ATOM 2613 C CA . ILE A 1 333 ? -1.727 -8.818 -11.443 1.00 96.31 333 ILE A CA 1
ATOM 2614 C C . ILE A 1 333 ? -2.713 -9.446 -12.436 1.00 96.31 333 ILE A C 1
ATOM 2616 O O . ILE A 1 333 ? -2.821 -9.041 -13.598 1.00 96.31 333 ILE A O 1
ATOM 2620 N N . GLU A 1 334 ? -3.470 -10.432 -11.960 1.00 89.44 334 GLU A N 1
ATOM 2621 C CA . GLU A 1 334 ? -4.622 -10.944 -12.695 1.00 89.44 334 GLU A CA 1
ATOM 2622 C C . GLU A 1 334 ? -5.656 -9.831 -12.899 1.00 89.44 334 GLU A C 1
ATOM 2624 O O . GLU A 1 334 ? -5.945 -9.059 -11.986 1.00 89.44 334 GLU A O 1
ATOM 2629 N N . GLY A 1 335 ? -6.211 -9.747 -14.108 1.00 85.62 335 GLY A N 1
ATOM 2630 C CA . GLY A 1 335 ? -7.137 -8.673 -14.449 1.00 85.62 335 GLY A CA 1
ATOM 2631 C C . GLY A 1 335 ? -6.442 -7.330 -14.673 1.00 85.62 335 GLY A C 1
ATOM 2632 O O . GLY A 1 335 ? -7.104 -6.300 -14.635 1.00 85.62 335 GLY A O 1
ATOM 2633 N N . TYR A 1 336 ? -5.131 -7.287 -14.930 1.00 88.81 336 TYR A N 1
ATOM 2634 C CA . TYR A 1 336 ? -4.528 -6.073 -15.478 1.00 88.81 336 TYR A CA 1
ATOM 2635 C C . TYR A 1 336 ? -5.193 -5.687 -16.811 1.00 88.81 336 TYR A C 1
ATOM 2637 O O . TYR A 1 336 ? -5.483 -6.533 -17.661 1.00 88.81 336 TYR A O 1
ATOM 2645 N N . GLY A 1 337 ? -5.429 -4.391 -16.990 1.00 84.88 337 GLY A N 1
ATOM 2646 C CA . GLY A 1 337 ? -5.992 -3.825 -18.204 1.00 84.88 337 GLY A CA 1
ATOM 2647 C C . GLY A 1 337 ? -6.106 -2.310 -18.106 1.00 84.88 337 GLY A C 1
ATOM 2648 O O . GLY A 1 337 ? -6.008 -1.736 -17.025 1.00 84.88 337 GLY A O 1
ATOM 2649 N N . ILE A 1 338 ? -6.328 -1.665 -19.248 1.00 81.06 338 ILE A N 1
ATOM 2650 C CA . ILE A 1 338 ? -6.628 -0.231 -19.314 1.00 81.06 338 ILE A CA 1
ATOM 2651 C C . ILE A 1 338 ? -8.150 -0.079 -19.309 1.00 81.06 338 ILE A C 1
ATOM 2653 O O . ILE A 1 338 ? -8.837 -0.596 -20.202 1.00 81.06 338 ILE A O 1
ATOM 2657 N N . TYR A 1 339 ? -8.669 0.609 -18.294 1.00 74.88 339 TYR A N 1
ATOM 2658 C CA . TYR A 1 339 ? -10.098 0.705 -18.005 1.00 74.88 339 TYR A CA 1
ATOM 2659 C C . TYR A 1 339 ? -10.625 2.121 -18.240 1.00 74.88 339 TYR A C 1
ATOM 2661 O O . TYR A 1 339 ? -10.012 3.100 -17.833 1.00 74.88 339 TYR A O 1
ATOM 2669 N N . ASN A 1 340 ? -11.812 2.247 -18.843 1.00 67.31 340 ASN A N 1
ATOM 2670 C CA . ASN A 1 340 ? -12.520 3.528 -18.936 1.00 67.31 340 ASN A CA 1
ATOM 2671 C C . ASN A 1 340 ? -13.710 3.539 -17.971 1.00 67.31 340 ASN A C 1
ATOM 2673 O O . ASN A 1 340 ? -14.836 3.232 -18.353 1.00 67.31 340 ASN A O 1
ATOM 2677 N N . LEU A 1 341 ? -13.446 3.877 -16.710 1.00 62.22 341 LEU A N 1
ATOM 2678 C CA . LEU A 1 341 ? -14.454 3.875 -15.642 1.00 62.22 341 LEU A CA 1
ATOM 2679 C C . LEU A 1 341 ? -15.188 5.224 -15.499 1.00 62.22 341 LEU A C 1
ATOM 2681 O O . LEU A 1 341 ? -16.104 5.341 -14.694 1.00 62.22 341 LEU A O 1
ATOM 2685 N N . ASN A 1 342 ? -14.845 6.223 -16.324 1.00 57.25 342 ASN A N 1
ATOM 2686 C CA . ASN A 1 342 ? -15.430 7.572 -16.312 1.00 57.25 342 ASN A CA 1
ATOM 2687 C C . ASN A 1 342 ? -16.664 7.734 -17.225 1.00 57.25 342 ASN A C 1
ATOM 2689 O O . ASN A 1 342 ? -17.120 8.853 -17.457 1.00 57.25 342 ASN A O 1
ATOM 2693 N N . LYS A 1 343 ? -17.209 6.642 -17.773 1.00 45.41 343 LYS A N 1
ATOM 2694 C CA . LYS A 1 343 ? -18.458 6.662 -18.546 1.00 45.41 343 LYS A CA 1
ATOM 2695 C C . LYS A 1 343 ? -19.630 6.177 -17.697 1.00 45.41 343 LYS A C 1
ATOM 2697 O O . LYS A 1 343 ? -19.912 4.982 -17.682 1.00 45.41 343 LYS A O 1
ATOM 2702 N N . ASN A 1 344 ? -20.324 7.122 -17.069 1.00 37.34 344 ASN A N 1
ATOM 2703 C CA . ASN A 1 344 ? -21.752 7.007 -16.772 1.00 37.34 344 ASN A CA 1
ATOM 2704 C C . ASN A 1 344 ? -22.512 8.030 -17.613 1.00 37.34 344 ASN A C 1
ATOM 2706 O O . ASN A 1 344 ? -22.085 9.207 -17.617 1.00 37.34 344 ASN A O 1
#

Organism: NCBI:txid679200

pLDDT: mean 79.31, std 26.73, range [22.22, 98.88]

Foldseek 3Di:
DDDDDDDDPDDDDDDDDDDDDDDDDDDDDDDDDDDDDDDDDDDDDDDDDDDDDDDPPDDPQAPACAPPQPDQKWKKALPQDPVQLVQVLVQLVQLVWDPVLSVVLVVLQNVLCVQFDCPLGDNDDIDMGSDLDRDDPLVRGQVSNCVVQVQALGDFQLLSACSGCVVFKDFPCLPPVLPPVDDPPLCPNVVSNQVRPPDHSDDPVSVSVSCLLFPKFAADQDQRVVRVLVSNLVSCVVRRIDGNPVGQKWKKFWWWWDCPPNTTIIGGQHIWIWTQGPPCWIWTWGGHGSSGGTMIITHNDQLNVQSSCLVVQQPDDPDSHYGIFMDGRSHGTDNHYRYDPVDD

Solvent-accessible surface area (backbone atoms only — not comparable to full-atom values): 20875 Å² total; per-residue (Å²): 138,85,89,84,84,76,91,72,86,83,84,82,80,87,88,76,81,90,82,83,82,87,82,88,88,91,86,87,86,89,83,90,82,88,84,88,87,86,85,88,83,90,85,90,84,89,84,83,90,80,90,78,84,72,83,81,76,79,70,91,73,65,65,74,36,68,86,66,83,78,74,65,56,38,34,37,23,42,58,69,28,69,69,36,43,52,55,52,50,52,25,42,51,79,21,69,41,51,70,66,30,53,48,56,50,51,52,51,47,51,52,48,63,75,40,35,61,56,86,63,48,48,72,63,44,67,50,76,38,70,54,87,61,89,73,66,58,48,65,57,20,39,52,38,33,43,75,76,31,79,74,32,68,52,62,29,16,63,60,52,35,45,54,50,39,52,91,46,45,43,64,77,37,78,49,81,75,74,64,54,88,64,76,52,84,89,46,52,66,58,55,47,20,51,73,39,38,97,58,87,74,63,56,75,66,53,47,54,48,51,44,69,74,58,52,68,38,76,52,74,94,52,61,54,48,67,64,51,55,54,37,50,45,50,50,38,52,68,42,25,54,47,70,49,83,89,39,60,53,37,49,39,33,38,34,38,52,44,60,64,93,84,41,37,31,35,36,66,79,43,34,25,38,36,26,60,43,72,96,74,24,32,34,40,39,38,21,85,33,48,59,44,68,51,35,38,36,57,33,76,48,58,38,47,51,36,50,54,50,39,66,72,68,63,70,77,76,90,60,86,45,25,69,61,47,49,27,44,56,89,39,76,36,61,57,63,55,51,70,60,85,86,77,127

Secondary structure (DSSP, 8-state):
----------------------------------------------------PPP----SS----TT------EEEE---SHHHHHHHHHHHHHTT--HHHHHHHHHHHHHHHHHS--TTS--SS-EEESSSS----HHHHHHHHHHH-SS-----HHHHHHHHHTTTEEES---TT---SS--TTTHHHHHHHHH-SS----HHHHHHHHHHHS-EE--S-S-HHHHHHHHHHHHHHHTEEE-TTSS-EEEEEEEEE-GGG--EEEEEEEEEEEE-GGG-EEEEEE-STTSPEEEEEESSHHHHHHHHHHHH---SS-SSPPPEEEETTEEPTT-----TT--

Radius of gyration: 24.69 Å; Cα contacts (8 Å, |Δi|>4): 520; chains: 1; bounding box: 50×70×74 Å

Nearest PDB structures (foldseek):
  8adc-assembly1_B  TM=3.347E-01  e=2.532E-01  Waddlia chondrophila
  8adc-assembly2_A  TM=3.337E-01  e=2.682E-01  Waddlia chondrophila
  8adb-assembly1_A  TM=4.567E-01  e=1.346E+00  Waddlia chondrophila
  1cv8-assembly1_A-2  TM=1.671E-01  e=6.008E-01  Staphylococcus aureus